Protein AF-W2TMP3-F1 (afdb_monomer)

Organism: Necator americanus (NCBI:txid51031)

InterPro domains:
  IPR007783 Eukaryotic translation initiation factor 3 subunit D [PF05091] (38-149)
  IPR007783 Eukaryotic translation initiation factor 3 subunit D [PF05091] (151-260)
  IPR007783 Eukaryotic translation initiation factor 3 subunit D [PTHR12399] (151-281)

Solvent-accessible surface area (backbone atoms only — not comparable to full-atom values): 18581 Å² total; per-residue (Å²): 138,84,77,88,81,82,80,79,80,84,78,78,83,71,93,83,70,94,73,80,94,66,84,73,77,79,75,77,77,80,71,65,76,86,64,87,64,87,74,56,70,60,97,62,84,85,56,92,81,49,43,80,75,47,78,48,45,33,79,62,45,74,68,32,64,38,77,87,73,73,80,82,75,83,59,86,89,74,80,82,89,86,83,80,84,82,70,68,72,55,68,70,31,26,79,92,54,56,44,75,62,75,91,76,87,82,88,84,83,85,74,48,62,88,73,31,68,65,54,48,51,44,51,76,70,57,80,58,94,77,87,75,48,57,69,57,52,18,49,54,39,38,45,79,46,74,67,87,54,67,81,85,71,95,65,95,58,64,69,66,60,53,48,47,61,53,38,43,40,62,55,49,28,54,38,42,37,35,54,70,69,68,42,80,60,44,77,48,73,46,70,43,57,74,41,97,88,39,89,87,46,39,30,33,36,27,53,48,78,43,42,30,73,62,49,30,56,74,72,71,51,55,64,33,32,22,46,20,34,42,48,54,52,49,59,55,56,72,72,50,77,94,80,55,71,45,81,46,67,47,59,88,50,74,33,36,35,35,28,45,48,60,88,72,72,88,58,80,78,75,76,80,81,81,83,89,89,82,81,82,92,76,87,137

Sequence (284 aa):
MTLPKFEFCEIAANPNGWGPLGSPPALDTSIPFQQYNKDRLPSVQVRPDWRVIEEMDFPRLLKLSLPGVGSGEDINKHQYGTLHFYDKAIDRVSVRTPITLQRCGGNFYNVTTTEDPVIEELAQQGIGNVFATDIILATLMTAPRSVSSVKLDGQKGAVLATEIKNNSCKLAKWTVQALLANSDAIKFGYVSRMSVRNSAQHVILGTQQLRPVEFAQNISMNMDNGWGILRCVIDSCMRQPQGKYLLMKDPQSPVVRLYSLPEGTFESDQESNDEQGGDSDDDN

Foldseek 3Di:
DDDDDDDDDDDDDPPDDDDDPDDDDPPPLVDDDPPPPPDQDFPDDDDPPKDFQDKFFLVNLQPFFAPDDDADDDDPPPDDDDDDDDDCVQQVFAQVRWAKDDDDDDDDDPAFCVRDVVSVVCVVVVVDDDTGDLLVLLCQLLLLVPDADDDPDPDDDPPVVSCCRGVVSVVSSVLSSCRNVVPQKDKDWDKDAPDPSDPPIIITRHMDIDGSVVVCVVSVHDVRSSVRSVVVVVVSVVPDDDADWDWTQDRVHNMITIIGDDPPVPVPPPPPPPDDDDDDPDDD

pLDDT: mean 79.55, std 21.63, range [33.78, 97.88]

Structure (mmCIF, N/CA/C/O backbone):
data_AF-W2TMP3-F1
#
_entry.id   AF-W2TMP3-F1
#
loop_
_atom_site.group_PDB
_atom_site.id
_atom_site.type_symbol
_atom_site.label_atom_id
_atom_site.label_alt_id
_atom_site.label_comp_id
_atom_site.label_asym_id
_atom_site.label_entity_id
_atom_site.label_seq_id
_atom_site.pdbx_PDB_ins_code
_atom_site.Cartn_x
_atom_site.Cartn_y
_atom_site.Cartn_z
_atom_site.occupancy
_atom_site.B_iso_or_equiv
_atom_site.auth_seq_id
_atom_site.auth_comp_id
_atom_site.auth_asym_id
_atom_site.auth_atom_id
_atom_site.pdbx_PDB_model_num
ATOM 1 N N . MET A 1 1 ? 7.548 -45.242 -3.358 1.00 40.81 1 MET A N 1
ATOM 2 C CA . MET A 1 1 ? 6.587 -44.256 -3.892 1.00 40.81 1 MET A CA 1
ATOM 3 C C . MET A 1 1 ? 7.257 -43.555 -5.057 1.00 40.81 1 MET A C 1
ATOM 5 O O . MET A 1 1 ? 8.267 -42.896 -4.860 1.00 40.81 1 MET A O 1
ATOM 9 N N . THR A 1 2 ? 6.794 -43.821 -6.272 1.00 34.84 2 THR A N 1
ATOM 10 C CA . THR A 1 2 ? 7.329 -43.251 -7.516 1.00 34.84 2 THR A CA 1
ATOM 11 C C . THR A 1 2 ? 6.742 -41.861 -7.739 1.00 34.84 2 THR A C 1
ATOM 13 O O . THR A 1 2 ? 5.524 -41.708 -7.715 1.00 34.84 2 THR A O 1
ATOM 16 N N . LEU A 1 3 ? 7.603 -40.859 -7.934 1.00 34.09 3 LEU A N 1
ATOM 17 C CA . LEU A 1 3 ? 7.202 -39.493 -8.287 1.00 34.09 3 LEU A CA 1
ATOM 18 C C . LEU A 1 3 ? 6.468 -39.478 -9.645 1.00 34.09 3 LEU A C 1
ATOM 20 O O . LEU A 1 3 ? 6.824 -40.276 -10.521 1.00 34.09 3 LEU A O 1
ATOM 24 N N . PRO A 1 4 ? 5.476 -38.589 -9.842 1.00 35.78 4 PRO A N 1
ATOM 25 C CA . PRO A 1 4 ? 4.767 -38.479 -11.111 1.00 35.78 4 PRO A CA 1
ATOM 26 C C . PRO A 1 4 ? 5.734 -38.051 -12.223 1.00 35.78 4 PRO A C 1
ATOM 28 O O . PRO A 1 4 ? 6.473 -37.075 -12.087 1.00 35.78 4 PRO A O 1
ATOM 31 N N . LYS A 1 5 ? 5.743 -38.806 -13.326 1.00 34.97 5 LYS A N 1
ATOM 32 C CA . LYS A 1 5 ? 6.433 -38.420 -14.561 1.00 34.97 5 LYS A CA 1
ATOM 33 C C . LYS A 1 5 ? 5.519 -37.485 -15.346 1.00 34.97 5 LYS A C 1
ATOM 35 O O . LYS A 1 5 ? 4.402 -37.865 -15.675 1.00 34.97 5 LYS A O 1
ATOM 40 N N . PHE A 1 6 ? 6.006 -36.288 -15.645 1.00 41.72 6 PHE A N 1
ATOM 41 C CA . PHE A 1 6 ? 5.351 -35.366 -16.565 1.00 41.72 6 PHE A CA 1
ATOM 42 C C . PHE A 1 6 ? 5.800 -35.682 -17.992 1.00 41.72 6 PHE A C 1
ATOM 44 O O . PHE A 1 6 ? 7.001 -35.772 -18.254 1.00 41.72 6 PHE A O 1
ATOM 51 N N . GLU A 1 7 ? 4.845 -35.859 -18.900 1.00 44.28 7 GLU A N 1
ATOM 52 C CA . GLU A 1 7 ? 5.124 -35.960 -20.331 1.00 44.28 7 GLU A CA 1
ATOM 53 C C . GLU A 1 7 ? 5.187 -34.561 -20.954 1.00 44.28 7 GLU A C 1
ATOM 55 O O . GLU A 1 7 ? 4.454 -33.649 -20.565 1.00 44.28 7 GLU A O 1
ATOM 60 N N . PHE A 1 8 ? 6.103 -34.376 -21.905 1.00 38.78 8 PHE A N 1
ATOM 61 C CA . PHE A 1 8 ? 6.192 -33.139 -22.675 1.00 38.78 8 PHE A CA 1
ATOM 62 C C . PHE A 1 8 ? 5.002 -33.039 -23.634 1.00 38.78 8 PHE A C 1
ATOM 64 O O . PHE A 1 8 ? 4.609 -34.023 -24.251 1.00 38.78 8 PHE A O 1
ATOM 71 N N . CYS A 1 9 ? 4.451 -31.835 -23.780 1.00 42.91 9 CYS A N 1
ATOM 72 C CA . CYS A 1 9 ? 3.379 -31.561 -24.731 1.00 42.91 9 CYS A CA 1
ATOM 73 C C . CYS A 1 9 ? 3.885 -31.800 -26.166 1.00 42.91 9 CYS A C 1
ATOM 75 O O . CYS A 1 9 ? 4.929 -31.256 -26.542 1.00 42.91 9 CYS A O 1
ATOM 77 N N . GLU A 1 10 ? 3.169 -32.599 -26.962 1.00 42.59 10 GLU A N 1
ATOM 78 C CA . GLU A 1 10 ? 3.500 -32.795 -28.374 1.00 42.59 10 GLU A CA 1
ATOM 79 C C . GLU A 1 10 ? 3.320 -31.479 -29.138 1.00 42.59 10 GLU A C 1
ATOM 81 O O . GLU A 1 10 ? 2.213 -30.972 -29.327 1.00 42.59 10 GLU A O 1
ATOM 86 N N . ILE A 1 11 ? 4.436 -30.905 -29.587 1.00 47.88 11 ILE A N 1
ATOM 87 C CA . ILE A 1 11 ? 4.424 -29.745 -30.472 1.00 47.88 11 ILE A CA 1
ATOM 88 C C . ILE A 1 11 ? 4.151 -30.259 -31.885 1.00 47.88 11 ILE A C 1
ATOM 90 O O . ILE A 1 11 ? 5.046 -30.777 -32.553 1.00 47.88 11 ILE A O 1
ATOM 94 N N . ALA A 1 12 ? 2.917 -30.093 -32.359 1.00 50.69 12 ALA A N 1
ATOM 95 C CA . ALA A 1 12 ? 2.611 -30.262 -33.771 1.00 50.69 12 ALA A CA 1
ATOM 96 C C . ALA A 1 12 ? 3.367 -29.194 -34.577 1.00 50.69 12 ALA A C 1
ATOM 98 O O . ALA A 1 12 ? 3.196 -27.989 -34.364 1.00 50.69 12 ALA A O 1
ATOM 99 N N . ALA A 1 13 ? 4.221 -29.629 -35.504 1.00 46.53 13 ALA A N 1
ATOM 100 C CA . ALA A 1 13 ? 4.873 -28.722 -36.432 1.00 46.53 13 ALA A CA 1
ATOM 101 C C . ALA A 1 13 ? 3.798 -28.022 -37.278 1.00 46.53 13 ALA A C 1
ATOM 103 O O . ALA A 1 13 ? 2.994 -28.677 -37.939 1.00 46.53 13 ALA A O 1
ATOM 104 N N . ASN A 1 14 ? 3.799 -26.689 -37.264 1.00 47.62 14 ASN A N 1
ATOM 105 C CA . ASN A 1 14 ? 3.043 -25.857 -38.194 1.00 47.62 14 ASN A CA 1
ATOM 106 C C . ASN A 1 14 ? 4.008 -25.367 -39.286 1.00 47.62 14 ASN A C 1
ATOM 108 O O . ASN A 1 14 ? 4.578 -24.281 -39.152 1.00 47.62 14 ASN A O 1
ATOM 112 N N . PRO A 1 15 ? 4.251 -26.166 -40.339 1.00 53.25 15 PRO A N 1
ATOM 113 C CA . PRO A 1 15 ? 5.239 -25.825 -41.353 1.00 53.25 15 PRO A CA 1
ATOM 114 C C . PRO A 1 15 ? 4.857 -24.596 -42.195 1.00 53.25 15 PRO A C 1
ATOM 116 O O . PRO A 1 15 ? 5.736 -24.054 -42.860 1.00 53.25 15 PRO A O 1
ATOM 119 N N . ASN A 1 16 ? 3.596 -24.122 -42.161 1.00 52.97 16 ASN A N 1
ATOM 120 C CA . ASN A 1 16 ? 3.080 -23.192 -43.175 1.00 52.97 16 ASN A CA 1
ATOM 121 C C . ASN A 1 16 ? 2.413 -21.886 -42.673 1.00 52.97 16 ASN A C 1
ATOM 123 O O . ASN A 1 16 ? 1.949 -21.126 -43.519 1.00 52.97 16 ASN A O 1
ATOM 127 N N . GLY A 1 17 ? 2.386 -21.537 -41.377 1.00 41.00 17 GLY A N 1
ATOM 128 C CA . GLY A 1 17 ? 2.117 -20.136 -40.983 1.00 41.00 17 GLY A CA 1
ATOM 129 C C . GLY A 1 17 ? 1.337 -19.891 -39.688 1.00 41.00 17 GLY A C 1
ATOM 130 O O . GLY A 1 17 ? 0.415 -20.615 -39.330 1.00 41.00 17 GLY A O 1
ATOM 131 N N . TRP A 1 18 ? 1.722 -18.819 -38.993 1.00 42.22 18 TRP A N 1
ATOM 132 C CA . TRP A 1 18 ? 1.181 -18.354 -37.714 1.00 42.22 18 TRP A CA 1
ATOM 133 C C . TRP A 1 18 ? -0.234 -17.760 -37.834 1.00 42.22 18 TRP A C 1
ATOM 135 O O . TRP A 1 18 ? -0.431 -16.801 -38.577 1.00 42.22 18 TRP A O 1
ATOM 145 N N . GLY A 1 19 ? -1.177 -18.237 -37.014 1.00 52.47 19 GLY A N 1
ATOM 146 C CA . GLY A 1 19 ? -2.441 -17.547 -36.720 1.00 52.47 19 GLY A CA 1
ATOM 147 C C . GLY A 1 19 ? -3.661 -18.476 -36.616 1.00 52.47 19 GLY A C 1
ATOM 148 O O . GLY A 1 19 ? -3.676 -19.529 -37.250 1.00 52.47 19 GLY A O 1
ATOM 149 N N . PRO A 1 20 ? -4.682 -18.122 -35.810 1.00 48.28 20 PRO A N 1
ATOM 150 C CA . PRO A 1 20 ? -5.933 -18.872 -35.749 1.00 48.28 20 PRO A CA 1
ATOM 151 C C . PRO A 1 20 ? -6.669 -18.836 -37.098 1.00 48.28 20 PRO A C 1
ATOM 153 O O . PRO A 1 20 ? -6.730 -17.803 -37.766 1.00 48.28 20 PRO A O 1
ATOM 156 N N . LEU A 1 21 ? -7.237 -19.980 -37.484 1.00 44.06 21 LEU A N 1
ATOM 157 C CA . LEU A 1 21 ? -8.102 -20.119 -38.653 1.00 44.06 21 LEU A CA 1
ATOM 158 C C . LEU A 1 21 ? -9.453 -19.459 -38.360 1.00 44.06 21 LEU A C 1
ATOM 160 O O . LEU A 1 21 ? -10.286 -20.023 -37.656 1.00 44.06 21 LEU A O 1
ATOM 164 N N . GLY A 1 22 ? -9.660 -18.264 -38.907 1.00 52.25 22 GLY A N 1
ATOM 165 C CA . GLY A 1 22 ? -10.952 -17.582 -38.901 1.00 52.25 22 GLY A CA 1
ATOM 166 C C . GLY A 1 22 ? -10.857 -16.126 -38.463 1.00 52.25 22 GLY A C 1
ATOM 167 O O . GLY A 1 22 ? -10.119 -15.775 -37.544 1.00 52.25 22 GLY A O 1
ATOM 168 N N . SER A 1 23 ? -11.618 -15.267 -39.138 1.00 45.69 23 SER A N 1
ATOM 169 C CA . SER A 1 23 ? -11.815 -13.879 -38.729 1.00 45.69 23 SER A CA 1
ATOM 170 C C . SER A 1 23 ? -12.385 -13.863 -37.305 1.00 45.69 23 SER A C 1
ATOM 172 O O . SER A 1 23 ? -13.463 -14.427 -37.101 1.00 45.69 23 SER A O 1
ATOM 174 N N . PRO A 1 24 ? -11.717 -13.250 -36.312 1.00 46.72 24 PRO A N 1
ATOM 175 C CA . PRO A 1 24 ? -12.324 -13.090 -35.000 1.00 46.72 24 PRO A CA 1
ATOM 176 C C . PRO A 1 24 ? -13.600 -12.248 -35.153 1.00 46.72 24 PRO A C 1
ATOM 178 O O . PRO A 1 24 ? -13.595 -11.299 -35.949 1.00 46.72 24 PRO A O 1
ATOM 181 N N . PRO A 1 25 ? -14.693 -12.569 -34.431 1.00 50.03 25 PRO A N 1
ATOM 182 C CA . PRO A 1 25 ? -15.864 -11.703 -34.405 1.00 50.03 25 PRO A CA 1
ATOM 183 C C . PRO A 1 25 ? -15.402 -10.294 -34.030 1.00 50.03 25 PRO A C 1
ATOM 185 O O . PRO A 1 25 ? -14.516 -10.138 -33.185 1.00 50.03 25 PRO A O 1
ATOM 188 N N . ALA A 1 26 ? -15.926 -9.292 -34.744 1.00 48.50 26 ALA A N 1
ATOM 189 C CA . ALA A 1 26 ? -15.499 -7.905 -34.622 1.00 48.50 26 ALA A CA 1
ATOM 190 C C . ALA A 1 26 ? -15.373 -7.534 -33.140 1.00 48.50 26 ALA A C 1
ATOM 192 O O . ALA A 1 26 ? -16.338 -7.664 -32.388 1.00 48.50 26 ALA A O 1
ATOM 193 N N . LEU A 1 27 ? -14.162 -7.138 -32.731 1.00 48.09 27 LEU A N 1
ATOM 194 C CA . LEU A 1 27 ? -13.899 -6.650 -31.383 1.00 48.09 27 LEU A CA 1
ATOM 195 C C . LEU A 1 27 ? -14.961 -5.614 -31.038 1.00 48.09 27 LEU A C 1
ATOM 197 O O . LEU A 1 27 ? -15.118 -4.635 -31.769 1.00 48.09 27 LEU A O 1
ATOM 201 N N . ASP A 1 28 ? -15.666 -5.837 -29.935 1.00 46.34 28 ASP A N 1
ATOM 202 C CA . ASP A 1 28 ? -16.612 -4.873 -29.408 1.00 46.34 28 ASP A CA 1
ATOM 203 C C . ASP A 1 28 ? -15.859 -3.585 -29.040 1.00 46.34 28 ASP A C 1
ATOM 205 O O . ASP A 1 28 ? -15.206 -3.470 -28.001 1.00 46.34 28 ASP A O 1
ATOM 209 N N . THR A 1 29 ? -15.906 -2.609 -29.945 1.00 45.78 29 THR A N 1
ATOM 210 C CA . THR A 1 29 ? -15.322 -1.279 -29.762 1.00 45.78 29 THR A CA 1
ATOM 211 C C . THR A 1 29 ? -16.148 -0.408 -28.815 1.00 45.78 29 THR A C 1
ATOM 213 O O . THR A 1 29 ? -15.813 0.764 -28.638 1.00 45.78 29 THR A O 1
ATOM 216 N N . SER A 1 30 ? -17.235 -0.933 -28.235 1.00 40.16 30 SER A N 1
ATOM 217 C CA . SER A 1 30 ? -18.112 -0.182 -27.338 1.00 40.16 30 SER A CA 1
ATOM 218 C C . SER A 1 30 ? -17.533 0.021 -25.943 1.00 40.16 30 SER A C 1
ATOM 220 O O . SER A 1 30 ? -18.034 0.893 -25.242 1.00 40.16 30 SER A O 1
ATOM 222 N N . ILE A 1 31 ? -16.469 -0.694 -25.548 1.00 41.28 31 ILE A N 1
ATOM 223 C CA . ILE A 1 31 ? -15.804 -0.463 -24.259 1.00 41.28 31 ILE A CA 1
ATOM 224 C C . ILE A 1 31 ? -14.923 0.787 -24.391 1.00 41.28 31 ILE A C 1
ATOM 226 O O . ILE A 1 31 ? -13.816 0.711 -24.941 1.00 41.28 31 ILE A O 1
ATOM 230 N N . PRO A 1 32 ? -15.358 1.964 -23.905 1.00 36.44 32 PRO A N 1
ATOM 231 C CA . PRO A 1 32 ? -14.547 3.159 -24.001 1.00 36.44 32 PRO A CA 1
ATOM 232 C C . PRO A 1 32 ? -13.364 2.994 -23.042 1.00 36.44 32 PRO A C 1
ATOM 234 O O . PRO A 1 32 ? -13.463 2.322 -22.011 1.00 36.44 32 PRO A O 1
ATOM 237 N N . PHE A 1 33 ? -12.243 3.661 -23.333 1.00 44.16 33 PHE A N 1
ATOM 238 C CA . PHE A 1 33 ? -11.269 4.002 -22.292 1.00 44.16 33 PHE A CA 1
ATOM 239 C C . PHE A 1 33 ? -12.041 4.454 -21.060 1.00 44.16 33 PHE A C 1
ATOM 241 O O . PHE A 1 33 ? -12.941 5.274 -21.233 1.00 44.16 33 PHE A O 1
ATOM 248 N N . GLN A 1 34 ? -11.720 3.933 -19.871 1.00 39.72 34 GLN A N 1
ATOM 249 C CA . GLN A 1 34 ? -12.401 4.331 -18.643 1.00 39.72 34 GLN A CA 1
ATOM 250 C C . GLN A 1 34 ? -12.337 5.855 -18.538 1.00 39.72 34 GLN A C 1
ATOM 252 O O . GLN A 1 34 ? -11.303 6.436 -18.201 1.00 39.72 34 GLN A O 1
ATOM 257 N N . GLN A 1 35 ? -13.430 6.499 -18.951 1.00 34.31 35 GLN A N 1
ATOM 258 C CA . GLN A 1 35 ? -13.562 7.936 -18.918 1.00 34.31 35 GLN A CA 1
ATOM 259 C C . GLN A 1 35 ? -13.453 8.305 -17.451 1.00 34.31 35 GLN A C 1
ATOM 261 O O . GLN A 1 35 ? -13.957 7.588 -16.583 1.00 34.31 35 GLN A O 1
ATOM 266 N N . TYR A 1 36 ? -12.739 9.390 -17.172 1.00 40.31 36 TYR A N 1
ATOM 267 C CA . TYR A 1 36 ? -12.656 9.944 -15.834 1.00 40.31 36 TYR A CA 1
ATOM 268 C C . TYR A 1 36 ? -14.083 10.167 -15.321 1.00 40.31 36 TYR A C 1
ATOM 270 O O . TYR A 1 36 ? -14.755 11.111 -15.738 1.00 40.31 36 TYR A O 1
ATOM 278 N N . ASN A 1 37 ? -14.564 9.243 -14.487 1.00 40.53 37 ASN A N 1
ATOM 279 C CA . ASN A 1 37 ? -15.933 9.267 -14.017 1.00 40.53 37 ASN A CA 1
ATOM 280 C C . ASN A 1 37 ? -16.026 10.413 -13.010 1.00 40.53 37 ASN A C 1
ATOM 282 O O . ASN A 1 37 ? -15.387 10.375 -11.954 1.00 40.53 37 ASN A O 1
ATOM 286 N N . LYS A 1 38 ? -16.731 11.485 -13.391 1.00 46.78 38 LYS A N 1
ATOM 287 C CA . LYS A 1 38 ? -16.948 12.644 -12.513 1.00 46.78 38 LYS A CA 1
ATOM 288 C C . LYS A 1 38 ? -17.743 12.235 -11.273 1.00 46.78 38 LYS A C 1
ATOM 290 O O . LYS A 1 38 ? -17.484 12.773 -10.200 1.00 46.78 38 LYS A O 1
ATOM 295 N N . ASP A 1 39 ? -18.600 11.226 -11.411 1.00 48.25 39 ASP A N 1
ATOM 296 C CA . ASP A 1 39 ? -19.381 10.666 -10.321 1.00 48.25 39 ASP A CA 1
ATOM 297 C C . ASP A 1 39 ? -18.617 9.499 -9.698 1.00 48.25 39 ASP A C 1
ATOM 299 O O . ASP A 1 39 ? -18.594 8.368 -10.188 1.00 48.25 39 ASP A O 1
ATOM 303 N N . ARG A 1 40 ? -17.919 9.799 -8.602 1.00 63.38 40 ARG A N 1
ATOM 304 C CA . ARG A 1 40 ? -17.291 8.774 -7.771 1.00 63.38 40 ARG A CA 1
ATOM 305 C C . ARG A 1 40 ? -18.387 8.111 -6.951 1.00 63.38 40 ARG A C 1
ATOM 307 O O . ARG A 1 40 ? -18.895 8.705 -6.003 1.00 63.38 40 ARG A O 1
ATOM 314 N N . LEU A 1 41 ? -18.762 6.900 -7.343 1.00 61.25 41 LEU A N 1
ATOM 315 C CA . LEU A 1 41 ? -19.674 6.063 -6.574 1.00 61.25 41 LEU A CA 1
ATOM 316 C C . LEU A 1 41 ? -18.935 5.435 -5.379 1.00 61.25 41 LEU A C 1
ATOM 31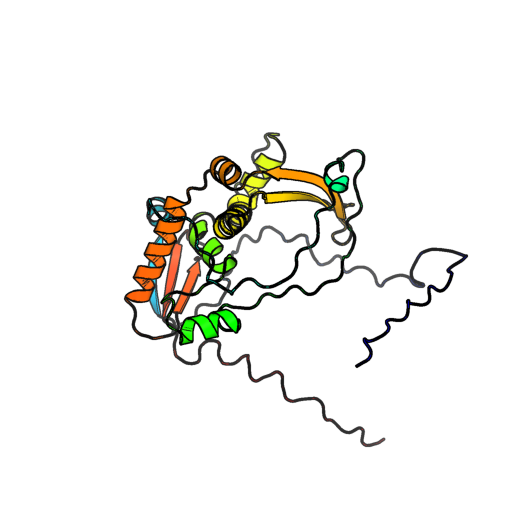8 O O . LEU A 1 41 ? -17.730 5.171 -5.478 1.00 61.25 41 LEU A O 1
ATOM 322 N N . PRO A 1 42 ? -19.619 5.208 -4.246 1.00 69.44 42 PRO A N 1
ATOM 323 C CA . PRO A 1 42 ? -19.049 4.456 -3.137 1.00 69.44 42 PRO A CA 1
ATOM 324 C C . PRO A 1 42 ? -18.791 3.007 -3.544 1.00 69.44 42 PRO A C 1
ATOM 326 O O . PRO A 1 42 ? -19.530 2.434 -4.342 1.00 69.44 42 PRO A O 1
ATOM 329 N N . SER A 1 43 ? -17.732 2.413 -2.987 1.00 75.62 43 SER A N 1
ATOM 330 C CA . SER A 1 43 ? -17.374 1.014 -3.251 1.00 75.62 43 SER A CA 1
ATOM 331 C C . SER A 1 43 ? -18.408 0.031 -2.704 1.00 75.62 43 SER A C 1
ATOM 333 O O . SER A 1 43 ? -18.497 -1.087 -3.195 1.00 75.62 43 SER A O 1
ATOM 335 N N . VAL A 1 44 ? -19.187 0.450 -1.702 1.00 82.00 44 VAL A N 1
ATOM 336 C CA . VAL A 1 44 ? -20.309 -0.308 -1.146 1.00 82.00 44 VAL A CA 1
ATOM 337 C C . VAL A 1 44 ? -21.483 0.642 -0.935 1.00 82.00 44 VAL A C 1
ATOM 339 O O . VAL A 1 44 ? -21.297 1.772 -0.479 1.00 82.00 44 VAL A O 1
ATOM 342 N N . GLN A 1 45 ? -22.695 0.201 -1.265 1.00 83.69 45 GLN A N 1
ATOM 343 C CA . GLN A 1 45 ? -23.901 0.977 -0.986 1.00 83.69 45 GLN A CA 1
ATOM 344 C C . GLN A 1 45 ? -24.152 1.021 0.525 1.00 83.69 45 GLN A C 1
ATOM 346 O O . GLN A 1 45 ? -24.332 -0.016 1.161 1.00 83.69 45 GLN A O 1
ATOM 351 N N . VAL A 1 46 ? -24.159 2.228 1.093 1.00 84.19 46 VAL A N 1
ATOM 352 C CA . VAL A 1 46 ? -24.457 2.443 2.513 1.00 84.19 46 VAL A CA 1
ATOM 353 C C . VAL A 1 46 ? -25.944 2.194 2.742 1.00 84.19 46 VAL A C 1
ATOM 355 O O . VAL A 1 46 ? -26.784 2.861 2.135 1.00 84.19 46 VAL A O 1
ATOM 358 N N . ARG A 1 47 ? -26.263 1.232 3.610 1.00 86.81 47 ARG A N 1
ATOM 359 C CA . ARG A 1 47 ? -27.645 0.903 3.965 1.00 86.81 47 ARG A CA 1
ATOM 360 C C . ARG A 1 47 ? -28.152 1.795 5.117 1.00 86.81 47 ARG A C 1
ATOM 362 O O . ARG A 1 47 ? -27.337 2.262 5.914 1.00 86.81 47 ARG A O 1
ATOM 369 N N . PRO A 1 48 ? -29.470 2.063 5.225 1.00 87.31 48 PRO A N 1
ATOM 370 C CA . PRO A 1 48 ? -30.021 2.965 6.249 1.00 87.31 48 PRO A CA 1
ATOM 371 C C . PRO A 1 48 ? -29.848 2.487 7.699 1.00 87.31 48 PRO A C 1
ATOM 373 O O . PRO A 1 48 ? -29.884 3.294 8.622 1.00 87.31 48 PRO A O 1
ATOM 376 N N . ASP A 1 49 ? -29.689 1.181 7.896 1.00 89.06 49 ASP A N 1
ATOM 377 C CA . ASP A 1 49 ? -29.457 0.509 9.177 1.00 89.06 49 ASP A CA 1
ATOM 378 C C . ASP A 1 49 ? -27.994 0.592 9.648 1.00 89.06 49 ASP A C 1
ATOM 380 O O . ASP A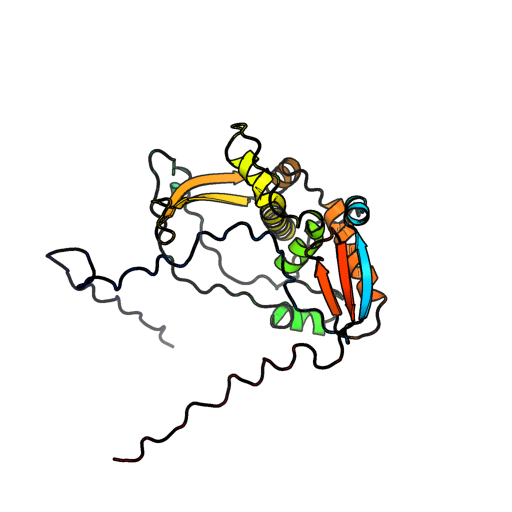 1 49 ? -27.689 0.253 10.792 1.00 89.06 49 ASP A O 1
ATOM 384 N N . TRP A 1 50 ? -27.077 1.074 8.803 1.00 91.94 50 TRP A N 1
ATOM 385 C CA . TRP A 1 50 ? -25.677 1.256 9.173 1.00 91.94 50 TRP A CA 1
ATOM 386 C C . TRP A 1 50 ? -25.485 2.542 9.966 1.00 91.94 50 TRP A C 1
ATOM 388 O O . TRP A 1 50 ? -25.798 3.645 9.513 1.00 91.94 50 TRP A O 1
ATOM 398 N N . ARG A 1 51 ? -24.886 2.418 11.150 1.00 91.19 51 ARG A N 1
ATOM 399 C CA . ARG A 1 51 ? -24.652 3.558 12.038 1.00 91.19 51 ARG A CA 1
ATOM 400 C C . ARG A 1 51 ? -23.231 4.080 11.887 1.00 91.19 51 ARG A C 1
ATOM 402 O O . ARG A 1 51 ? -22.284 3.345 12.142 1.00 91.19 51 ARG A O 1
ATOM 409 N N . VAL A 1 52 ? -23.072 5.364 11.562 1.00 93.81 52 VAL A N 1
ATOM 410 C CA . VAL A 1 52 ? -21.763 6.038 11.626 1.00 93.81 52 VAL A CA 1
ATOM 411 C C . VAL A 1 52 ? -21.327 6.156 13.089 1.00 93.81 52 VAL A C 1
ATOM 413 O O . VAL A 1 52 ? -22.049 6.717 13.914 1.00 93.81 52 VAL A O 1
ATOM 416 N N . ILE A 1 53 ? -20.150 5.622 13.400 1.00 94.56 53 ILE A N 1
ATOM 417 C CA . ILE A 1 53 ? -19.524 5.645 14.727 1.00 94.56 53 ILE A CA 1
ATOM 418 C C . ILE A 1 53 ? -18.568 6.825 14.835 1.00 94.56 53 ILE A C 1
ATOM 420 O O . ILE A 1 53 ? -18.634 7.606 15.780 1.00 94.56 53 ILE A O 1
ATOM 424 N N . GLU A 1 54 ? -17.667 6.939 13.862 1.00 94.31 54 GLU A N 1
ATOM 425 C CA . GLU A 1 54 ? -16.626 7.956 13.847 1.00 94.31 54 GLU A CA 1
ATOM 426 C C . GLU A 1 54 ? -16.375 8.429 12.414 1.00 94.31 54 GLU A C 1
ATOM 428 O O . GLU A 1 54 ? -16.403 7.643 11.464 1.00 94.31 54 GLU A O 1
ATOM 433 N N . GLU A 1 55 ? -16.104 9.723 12.270 1.00 94.69 55 GLU A N 1
ATOM 434 C CA . GLU A 1 55 ? -15.602 10.330 11.043 1.00 94.69 55 GLU A CA 1
ATOM 435 C C . GLU A 1 55 ? -14.172 10.834 11.279 1.00 94.69 55 GLU A C 1
ATOM 437 O O . GLU A 1 55 ? -13.875 11.498 12.278 1.00 94.69 55 GLU A O 1
ATOM 442 N N . MET A 1 56 ? -13.274 10.487 10.359 1.00 94.12 56 MET A N 1
ATOM 443 C CA . MET A 1 56 ? -11.856 10.827 10.396 1.00 94.12 56 MET A CA 1
ATOM 444 C C . MET A 1 56 ? -11.502 11.638 9.148 1.00 94.12 56 MET A C 1
ATOM 446 O O . MET A 1 56 ? -11.412 11.094 8.044 1.00 94.12 56 MET A O 1
ATOM 450 N N . ASP A 1 57 ? -11.297 12.943 9.305 1.00 93.31 57 ASP A N 1
ATOM 451 C CA . ASP A 1 57 ? -10.933 13.823 8.197 1.00 93.31 57 ASP A CA 1
ATOM 452 C C . ASP A 1 57 ? -9.440 13.733 7.845 1.00 93.31 57 ASP A C 1
ATOM 454 O O . ASP A 1 57 ? -8.572 13.546 8.702 1.00 93.31 57 ASP A O 1
ATOM 458 N N . PHE A 1 58 ? -9.113 13.867 6.558 1.00 93.12 58 PHE A N 1
ATOM 459 C CA . PHE A 1 58 ? -7.727 13.754 6.094 1.00 93.12 58 PHE A CA 1
ATOM 460 C C . PHE A 1 58 ? -6.790 14.819 6.689 1.00 93.12 58 PHE A C 1
ATOM 462 O O . PHE A 1 58 ? -5.666 14.453 7.040 1.00 93.12 58 PHE A O 1
ATOM 469 N N . PRO A 1 59 ? -7.183 16.102 6.856 1.00 92.88 59 PRO A N 1
ATOM 470 C CA . PRO A 1 59 ? -6.346 17.089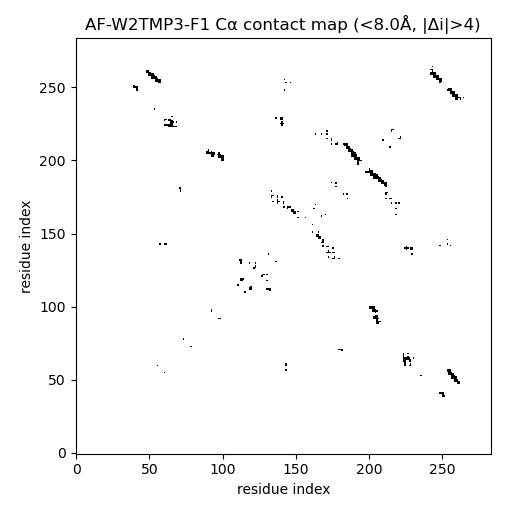 7.540 1.00 92.88 59 PRO A CA 1
ATOM 471 C C . PRO A 1 59 ? -5.929 16.677 8.957 1.00 92.88 59 PRO A C 1
ATOM 473 O O . PRO A 1 59 ? -4.788 16.933 9.348 1.00 92.88 59 PRO A O 1
ATOM 476 N N . ARG A 1 60 ? -6.817 16.026 9.718 1.00 94.31 60 ARG A N 1
ATOM 477 C CA . ARG A 1 60 ? -6.503 15.436 11.026 1.00 94.31 60 ARG A CA 1
ATOM 478 C C . ARG A 1 60 ? -5.537 14.265 10.889 1.00 94.31 60 ARG A C 1
ATOM 480 O O . ARG A 1 60 ? -4.515 14.250 11.569 1.00 94.31 60 ARG A O 1
ATOM 487 N N . LEU A 1 61 ? -5.816 13.327 9.981 1.00 94.44 61 LEU A N 1
ATOM 488 C CA . LEU A 1 61 ? -4.977 12.141 9.758 1.00 94.44 61 LEU A CA 1
ATOM 489 C C . LEU A 1 61 ? -3.543 12.490 9.322 1.00 94.44 61 LEU A C 1
ATOM 491 O O . LEU A 1 61 ? -2.589 11.861 9.771 1.00 94.44 61 LEU A O 1
ATOM 495 N N . LEU A 1 62 ? -3.365 13.528 8.502 1.00 93.69 62 LEU A N 1
ATOM 496 C CA . LEU A 1 62 ? -2.050 13.990 8.033 1.00 93.69 62 LEU A CA 1
ATOM 497 C C . LEU A 1 62 ? -1.165 14.582 9.142 1.00 93.69 62 LEU A C 1
ATOM 499 O O . LEU A 1 62 ? 0.041 14.713 8.947 1.00 93.69 62 LEU A O 1
ATOM 503 N N . LYS A 1 63 ? -1.744 14.955 10.289 1.00 95.81 63 LYS A N 1
ATOM 504 C CA . LYS A 1 63 ? -1.010 15.494 11.446 1.00 95.81 63 LYS A CA 1
ATOM 505 C C . LYS A 1 63 ? -0.616 14.422 12.459 1.00 95.81 63 LYS A C 1
ATOM 507 O O . LYS A 1 63 ? 0.140 14.719 13.380 1.00 95.81 63 LYS A O 1
ATOM 512 N N . LEU A 1 64 ? -1.142 13.205 12.322 1.00 97.06 64 LEU A N 1
ATOM 513 C CA . LEU A 1 64 ? -0.809 12.104 13.217 1.00 97.06 64 LEU A CA 1
ATOM 514 C C . LEU A 1 64 ? 0.648 11.689 13.021 1.00 97.06 64 LEU A C 1
ATOM 516 O O . LEU A 1 64 ? 1.187 11.761 11.917 1.00 97.06 64 LEU A O 1
ATOM 520 N N . SER A 1 65 ? 1.280 11.245 14.098 1.00 96.94 65 SER A N 1
ATOM 521 C CA . SER A 1 65 ? 2.637 10.717 14.069 1.00 96.94 65 SER A CA 1
ATOM 522 C C . SER A 1 65 ? 2.817 9.758 15.235 1.00 96.94 65 SER A C 1
ATOM 524 O O . SER A 1 65 ? 2.447 10.086 16.363 1.00 96.94 65 SER A O 1
ATOM 526 N N . LEU A 1 66 ? 3.365 8.581 14.959 1.00 97.69 66 LEU A N 1
ATOM 527 C CA . LEU A 1 66 ? 3.779 7.606 15.957 1.00 97.69 66 LEU A CA 1
ATOM 528 C C . LEU A 1 66 ? 5.227 7.194 15.656 1.00 97.69 66 LEU A C 1
ATOM 530 O O . LEU A 1 66 ? 5.443 6.235 14.915 1.00 97.69 66 LEU A O 1
ATOM 534 N N . PRO A 1 67 ? 6.217 7.939 16.177 1.00 96.56 67 PRO A N 1
ATOM 535 C CA . PRO A 1 67 ? 7.620 7.592 16.011 1.00 96.56 67 PRO A CA 1
ATOM 536 C C . PRO A 1 67 ? 8.011 6.415 16.912 1.00 96.56 67 PRO A C 1
ATOM 538 O O . PRO A 1 67 ? 7.347 6.120 17.907 1.00 96.56 67 PRO A O 1
ATOM 541 N N . GLY A 1 68 ? 9.141 5.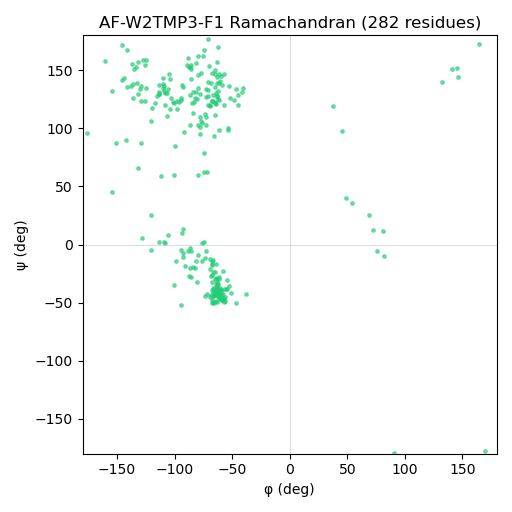781 16.597 1.00 93.31 68 GLY A N 1
ATOM 542 C CA . GLY A 1 68 ? 9.735 4.739 17.444 1.00 93.31 68 GLY A CA 1
ATOM 543 C C . GLY A 1 68 ? 9.117 3.349 17.285 1.00 93.31 68 GLY A C 1
ATOM 544 O O . GLY A 1 68 ? 9.410 2.468 18.089 1.00 93.31 68 GLY A O 1
ATOM 545 N N . VAL A 1 69 ? 8.293 3.132 16.256 1.00 94.62 69 VAL A N 1
ATOM 546 C CA . VAL A 1 69 ? 7.890 1.779 15.856 1.00 94.62 69 VAL A CA 1
ATOM 547 C C . VAL A 1 69 ? 9.110 1.070 15.261 1.00 94.62 69 VAL A C 1
ATOM 549 O O . VAL A 1 69 ? 9.712 1.567 14.309 1.00 94.62 69 VAL A O 1
ATOM 552 N N . GLY A 1 70 ? 9.503 -0.052 15.866 1.00 90.69 70 GLY A N 1
ATOM 553 C CA . GLY A 1 70 ? 10.643 -0.858 15.425 1.00 90.69 70 GLY A CA 1
ATOM 554 C C . GLY A 1 70 ? 10.386 -1.604 14.113 1.00 90.69 70 GLY A C 1
ATOM 555 O O . GLY A 1 70 ? 9.288 -1.564 13.555 1.00 90.69 70 GLY A O 1
ATOM 556 N N . SER A 1 71 ? 11.412 -2.301 13.625 1.00 90.12 71 SER A N 1
ATOM 557 C CA . SER A 1 71 ? 11.260 -3.235 12.506 1.00 90.12 71 SER A CA 1
ATOM 558 C C . SER A 1 71 ? 10.358 -4.405 12.898 1.00 90.12 71 SER A C 1
ATOM 560 O O . SER A 1 71 ? 10.328 -4.800 14.062 1.00 90.12 71 SER A O 1
ATOM 562 N N . GLY A 1 72 ? 9.647 -4.965 11.918 1.00 90.88 72 GLY A N 1
ATOM 563 C CA . GLY A 1 72 ? 8.910 -6.209 12.117 1.00 90.88 72 GLY A CA 1
ATOM 564 C C . GLY A 1 72 ? 9.847 -7.347 12.521 1.00 90.88 72 GLY A C 1
ATOM 565 O O . GLY A 1 72 ? 10.990 -7.410 12.064 1.00 90.88 72 GLY A O 1
ATOM 566 N N . GLU A 1 73 ? 9.349 -8.229 13.380 1.00 92.12 73 GLU A N 1
ATOM 567 C CA . GLU A 1 73 ? 10.040 -9.446 13.790 1.00 92.12 73 GLU A CA 1
ATOM 568 C C . GLU A 1 73 ? 9.358 -10.643 13.133 1.00 92.12 73 GLU A C 1
ATOM 570 O O . GLU A 1 73 ? 8.133 -10.779 13.188 1.00 92.12 73 GLU A O 1
ATOM 575 N N . ASP A 1 74 ? 10.153 -11.513 12.513 1.00 92.88 74 ASP A N 1
ATOM 576 C CA . ASP A 1 74 ? 9.641 -12.757 11.954 1.00 92.88 74 ASP A CA 1
ATOM 577 C C . ASP A 1 74 ? 9.099 -13.644 13.079 1.00 92.88 74 ASP A C 1
ATOM 579 O O . ASP A 1 74 ? 9.781 -13.928 14.069 1.00 92.88 74 ASP A O 1
ATOM 583 N N . ILE A 1 75 ? 7.876 -14.142 12.905 1.00 91.19 75 ILE A N 1
ATOM 584 C CA . ILE A 1 75 ? 7.304 -15.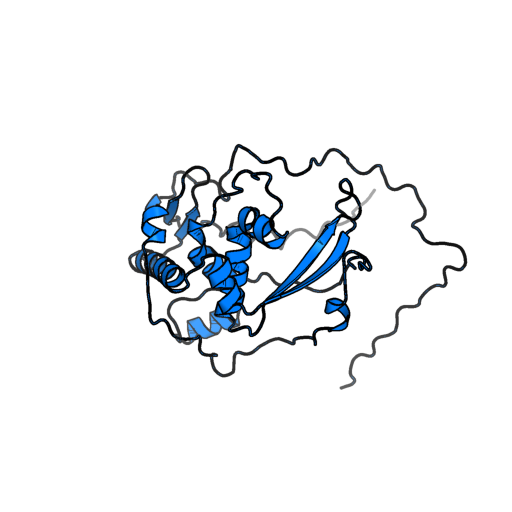115 13.831 1.00 91.19 75 ILE A CA 1
ATOM 585 C C . ILE A 1 75 ? 8.003 -16.451 13.563 1.00 91.19 75 ILE A C 1
ATOM 587 O O . ILE A 1 75 ? 7.860 -17.046 12.493 1.00 91.19 75 ILE A O 1
ATOM 591 N N . ASN A 1 76 ? 8.805 -16.906 14.529 1.00 80.50 76 ASN A N 1
ATOM 592 C CA . ASN A 1 76 ? 9.611 -18.124 14.416 1.00 80.50 76 ASN A CA 1
ATOM 593 C C . ASN A 1 76 ? 8.810 -19.290 13.809 1.00 80.50 76 ASN A C 1
ATOM 595 O O . ASN A 1 76 ? 7.755 -19.638 14.327 1.00 80.50 76 ASN A O 1
ATOM 599 N N . LYS A 1 77 ? 9.367 -19.941 12.775 1.00 81.38 77 LYS A N 1
ATOM 600 C CA . LYS A 1 77 ? 8.776 -21.054 11.993 1.00 81.38 77 LYS A CA 1
ATOM 601 C C . LYS A 1 77 ? 7.680 -20.678 10.982 1.00 81.38 77 LYS A C 1
ATOM 603 O O . LYS A 1 77 ? 7.302 -21.548 10.204 1.00 81.38 77 LYS A O 1
ATOM 608 N N . HIS A 1 78 ? 7.231 -19.425 10.919 1.00 88.19 78 HIS A N 1
ATOM 609 C CA . HIS A 1 78 ? 6.186 -18.979 9.987 1.00 88.19 78 HIS A CA 1
ATOM 610 C C . HIS A 1 78 ? 6.767 -18.266 8.756 1.00 88.19 78 HIS A C 1
ATOM 612 O O . HIS A 1 78 ? 6.476 -17.104 8.486 1.00 88.19 78 HIS A O 1
ATOM 618 N N . GLN A 1 79 ? 7.598 -18.977 7.992 1.00 91.25 79 GLN A N 1
ATOM 619 C CA . GLN A 1 79 ? 8.099 -18.532 6.688 1.00 91.25 79 GLN A CA 1
ATOM 620 C C . GLN A 1 79 ? 7.659 -19.541 5.627 1.00 91.25 79 GLN A C 1
ATOM 622 O O . GLN A 1 79 ? 8.037 -20.712 5.680 1.00 91.25 79 GLN A O 1
ATOM 627 N N . TYR A 1 80 ? 6.851 -19.087 4.672 1.00 91.94 80 TYR A N 1
ATOM 628 C CA . TYR A 1 80 ? 6.195 -19.957 3.698 1.00 91.94 80 TYR A CA 1
ATOM 629 C C . TYR A 1 80 ? 6.437 -19.493 2.263 1.00 91.94 80 TYR A C 1
ATOM 631 O O . TYR A 1 80 ? 6.720 -18.327 1.993 1.00 91.94 80 TYR A O 1
ATOM 639 N N . GLY A 1 81 ? 6.267 -20.429 1.330 1.00 91.62 81 GLY A N 1
ATOM 640 C CA . GLY A 1 81 ? 6.374 -20.179 -0.102 1.00 91.62 81 GLY A CA 1
ATOM 641 C C . GLY A 1 81 ? 7.779 -20.380 -0.666 1.00 91.62 81 GLY A C 1
ATOM 642 O O . GLY A 1 81 ? 8.723 -20.771 0.017 1.00 91.62 81 GLY A O 1
ATOM 643 N N . THR A 1 82 ? 7.898 -20.145 -1.970 1.00 91.88 82 THR A N 1
ATOM 644 C CA . THR A 1 82 ? 9.143 -20.285 -2.729 1.00 91.88 82 THR A CA 1
ATOM 645 C C . THR A 1 82 ? 9.280 -19.117 -3.690 1.00 91.88 82 THR A C 1
ATOM 647 O O . THR A 1 82 ? 8.318 -18.770 -4.375 1.00 91.88 82 THR A O 1
ATOM 650 N N . LEU A 1 83 ? 10.476 -18.540 -3.782 1.00 91.00 83 LEU A N 1
ATOM 651 C CA . LEU A 1 83 ? 10.773 -17.437 -4.692 1.00 91.00 83 LEU A CA 1
ATOM 652 C C . LEU A 1 83 ? 11.700 -17.896 -5.818 1.00 91.00 83 LEU A C 1
ATOM 654 O O . LEU A 1 83 ? 12.619 -18.687 -5.607 1.00 91.00 83 LEU A O 1
ATOM 658 N N . HIS A 1 84 ? 11.478 -17.362 -7.016 1.00 92.56 84 HIS A N 1
ATOM 659 C CA . HIS A 1 84 ? 12.387 -17.542 -8.145 1.00 92.56 84 HIS A CA 1
ATOM 660 C C . HIS A 1 84 ? 13.480 -16.471 -8.148 1.00 92.56 84 HIS A C 1
ATOM 662 O O . HIS A 1 84 ? 13.278 -15.345 -7.691 1.00 92.56 84 HIS A O 1
ATOM 668 N N . PHE A 1 85 ? 14.635 -16.805 -8.724 1.00 95.75 85 PHE A N 1
ATOM 669 C CA . PHE A 1 85 ? 15.687 -15.823 -8.956 1.00 95.75 85 PHE A CA 1
ATOM 670 C C . PHE A 1 85 ? 15.267 -14.807 -10.016 1.00 95.75 85 PHE A C 1
ATOM 672 O O . PHE A 1 85 ? 14.699 -15.150 -11.052 1.00 95.75 85 PHE A O 1
ATOM 679 N N . TYR A 1 86 ? 15.603 -13.546 -9.764 1.00 95.12 86 TYR A N 1
ATOM 680 C CA . TYR A 1 86 ? 15.392 -12.469 -10.717 1.00 95.12 86 TYR A CA 1
ATOM 681 C C . TYR A 1 86 ? 16.379 -12.556 -11.889 1.00 95.12 86 TYR A C 1
ATOM 683 O O . TYR A 1 86 ? 17.597 -12.562 -11.683 1.00 95.12 86 TYR A O 1
ATOM 691 N N . ASP A 1 87 ? 15.863 -12.551 -13.120 1.00 94.88 87 ASP A N 1
ATOM 692 C CA . ASP A 1 87 ? 16.688 -12.481 -14.325 1.00 94.88 87 ASP A CA 1
ATOM 693 C C . ASP A 1 87 ? 17.204 -11.053 -14.559 1.00 94.88 87 ASP A C 1
ATOM 695 O O . ASP A 1 87 ? 16.482 -10.163 -15.009 1.00 94.88 87 ASP A O 1
ATOM 699 N N . LYS A 1 88 ? 18.496 -10.842 -14.298 1.00 95.38 88 LYS A N 1
ATOM 700 C CA . LYS A 1 88 ? 19.168 -9.547 -14.484 1.00 95.38 88 LYS A CA 1
ATOM 701 C C . LYS A 1 88 ? 19.278 -9.115 -15.949 1.00 95.38 88 LYS A C 1
ATOM 703 O O . LYS A 1 88 ? 19.594 -7.953 -16.201 1.00 95.38 88 LYS A O 1
ATOM 708 N N . ALA A 1 89 ? 19.032 -9.992 -16.926 1.00 94.19 89 ALA A N 1
ATOM 709 C CA . ALA A 1 89 ? 19.016 -9.596 -18.333 1.00 94.19 89 ALA A CA 1
ATOM 710 C C . ALA A 1 89 ? 17.932 -8.542 -18.614 1.00 94.19 89 ALA A C 1
ATOM 712 O O . ALA A 1 89 ? 18.132 -7.677 -19.470 1.00 94.19 89 ALA A O 1
ATOM 713 N N . ILE A 1 90 ? 16.831 -8.554 -17.852 1.00 94.00 90 ILE A N 1
ATOM 714 C CA . ILE A 1 90 ? 15.726 -7.610 -18.038 1.00 94.00 90 ILE A CA 1
ATOM 715 C C . ILE A 1 90 ? 16.089 -6.166 -17.655 1.00 94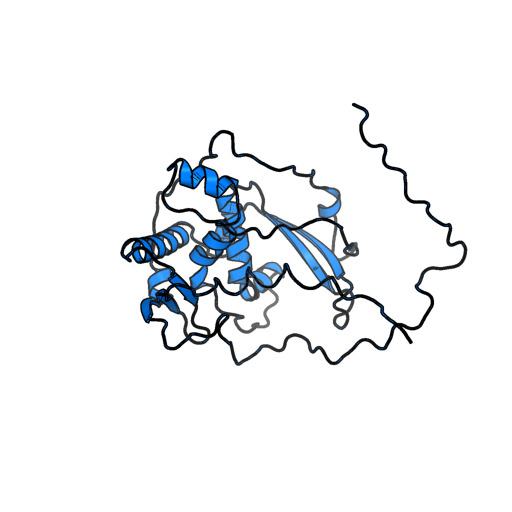.00 90 ILE A C 1
ATOM 717 O O . ILE A 1 90 ? 15.489 -5.230 -18.177 1.00 94.00 90 ILE A O 1
ATOM 721 N N . ASP A 1 91 ? 17.128 -5.961 -16.837 1.00 92.69 91 ASP A N 1
ATOM 722 C CA . ASP A 1 91 ? 17.642 -4.621 -16.514 1.00 92.69 91 ASP A CA 1
ATOM 723 C C . ASP A 1 91 ? 18.321 -3.941 -17.722 1.00 92.69 91 ASP A C 1
ATOM 725 O O . ASP A 1 91 ? 18.576 -2.739 -17.703 1.00 92.69 91 ASP A O 1
ATOM 729 N N . ARG A 1 92 ? 18.596 -4.687 -18.804 1.00 93.12 92 ARG A N 1
ATOM 730 C CA . ARG A 1 92 ? 19.122 -4.144 -20.070 1.00 93.12 92 ARG A CA 1
ATOM 731 C C . ARG A 1 92 ? 18.023 -3.695 -21.038 1.00 93.12 92 ARG A C 1
ATOM 733 O O . ARG A 1 92 ? 18.339 -3.151 -22.098 1.00 93.12 92 ARG A O 1
ATOM 740 N N . VAL A 1 93 ? 16.750 -3.935 -20.714 1.00 92.88 93 VAL A N 1
ATOM 741 C CA . VAL A 1 93 ? 15.620 -3.509 -21.547 1.00 92.88 93 VAL A CA 1
ATOM 742 C C . VAL A 1 93 ? 15.571 -1.991 -21.594 1.00 92.88 93 VAL A C 1
ATOM 744 O O . VAL A 1 93 ? 15.703 -1.309 -20.580 1.00 92.88 93 VAL A O 1
ATOM 747 N N . SER A 1 94 ? 15.369 -1.454 -22.792 1.00 91.00 94 SER A N 1
ATOM 748 C CA . SER A 1 94 ? 15.304 -0.016 -23.011 1.00 91.00 94 SER A CA 1
ATOM 749 C C . SER A 1 94 ? 14.240 0.319 -24.042 1.00 91.00 94 SER A C 1
ATOM 751 O O . SER A 1 94 ? 13.806 -0.534 -24.811 1.00 91.00 94 SER A O 1
ATOM 753 N N . VAL A 1 95 ? 13.895 1.600 -24.145 1.00 89.50 95 VAL A N 1
ATOM 754 C CA . VAL A 1 95 ? 12.989 2.102 -25.188 1.00 89.50 95 VAL A CA 1
ATOM 755 C C . VAL A 1 95 ? 13.479 1.804 -26.612 1.00 89.50 95 VAL A C 1
ATOM 757 O O . VAL A 1 95 ? 12.670 1.778 -27.533 1.00 89.50 95 VAL A O 1
ATOM 760 N N . ARG A 1 96 ? 14.790 1.583 -26.809 1.00 91.25 96 ARG A N 1
ATOM 761 C CA . ARG A 1 96 ? 15.382 1.227 -28.112 1.00 91.25 96 ARG A CA 1
ATOM 762 C C . ARG A 1 96 ? 15.331 -0.272 -28.388 1.00 91.25 96 ARG A C 1
ATOM 764 O O . ARG A 1 96 ? 15.303 -0.678 -29.543 1.00 91.25 96 ARG A O 1
ATOM 771 N N . THR A 1 97 ? 15.337 -1.075 -27.332 1.00 93.06 97 THR A N 1
ATOM 772 C CA . THR A 1 97 ? 15.343 -2.540 -27.373 1.00 93.06 97 THR A CA 1
ATOM 773 C C . THR A 1 97 ? 14.275 -3.077 -26.418 1.00 93.06 97 THR A C 1
ATOM 775 O O . THR A 1 97 ? 14.613 -3.645 -25.373 1.00 93.06 97 THR A O 1
ATOM 778 N N . PRO A 1 98 ? 12.987 -2.823 -26.715 1.00 93.69 98 PRO A N 1
ATOM 779 C CA . PRO A 1 98 ? 11.904 -3.176 -25.814 1.00 93.69 98 PRO A CA 1
ATOM 780 C C . PRO A 1 98 ? 11.538 -4.662 -25.961 1.00 93.69 98 PRO A C 1
ATOM 782 O O . PRO A 1 98 ? 11.781 -5.271 -27.003 1.00 93.69 98 PRO A O 1
ATOM 785 N N . ILE A 1 99 ? 10.939 -5.251 -24.923 1.00 94.81 99 ILE A N 1
ATOM 786 C CA . ILE A 1 99 ? 10.524 -6.666 -24.917 1.00 94.81 99 ILE A CA 1
ATOM 787 C C . ILE A 1 99 ? 9.003 -6.758 -24.874 1.00 94.81 99 ILE A C 1
ATOM 789 O O . ILE A 1 99 ? 8.365 -6.152 -24.017 1.00 94.81 99 ILE A O 1
ATOM 793 N N . THR A 1 100 ? 8.406 -7.544 -25.769 1.00 95.81 100 THR A N 1
ATOM 794 C CA . THR A 1 100 ? 6.964 -7.826 -25.744 1.00 95.81 100 THR A CA 1
ATOM 795 C C . THR A 1 100 ? 6.589 -8.553 -24.455 1.00 95.81 100 THR A C 1
ATOM 797 O O . THR A 1 100 ? 7.145 -9.613 -24.159 1.00 95.81 100 THR A O 1
ATOM 800 N N . LEU A 1 101 ? 5.631 -8.005 -23.702 1.00 94.88 101 LEU A N 1
ATOM 801 C CA . LEU A 1 101 ? 5.151 -8.618 -22.467 1.00 94.88 101 LEU A CA 1
ATOM 802 C C . LEU A 1 101 ? 4.464 -9.949 -22.791 1.00 94.88 101 LEU A C 1
ATOM 804 O O . L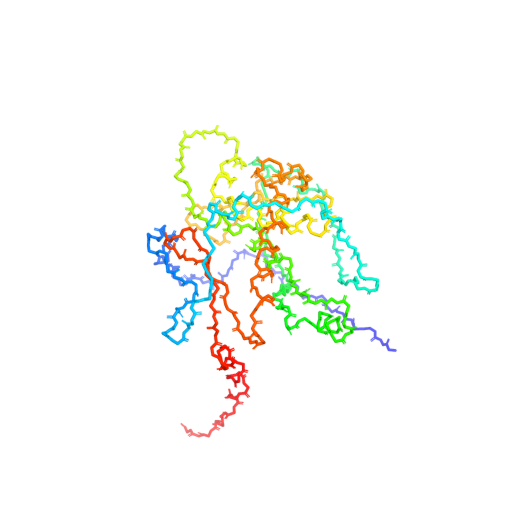EU A 1 101 ? 3.503 -9.986 -23.560 1.00 94.88 101 LEU A O 1
ATOM 808 N N . GLN A 1 102 ? 4.962 -11.029 -22.197 1.00 92.12 102 GLN A N 1
ATOM 809 C CA . GLN A 1 102 ? 4.401 -12.364 -22.373 1.00 92.12 102 GLN A CA 1
ATOM 810 C C . GLN A 1 102 ? 3.261 -12.607 -21.385 1.00 92.12 102 GLN A C 1
ATOM 812 O O . GLN A 1 102 ? 3.245 -12.059 -20.281 1.00 92.12 102 GLN A O 1
ATOM 817 N N . ARG A 1 103 ? 2.308 -13.458 -21.776 1.00 87.62 103 ARG A N 1
ATOM 818 C CA . ARG A 1 103 ? 1.336 -14.012 -20.831 1.00 87.62 103 ARG A CA 1
ATOM 819 C C . ARG A 1 103 ? 2.020 -15.129 -20.059 1.00 87.62 103 ARG A C 1
ATOM 821 O O . ARG A 1 103 ? 2.318 -16.175 -20.626 1.00 87.62 103 ARG A O 1
ATOM 828 N N . CYS A 1 104 ? 2.271 -14.886 -18.783 1.00 83.31 104 CYS A N 1
ATOM 829 C CA . CYS A 1 104 ? 2.796 -15.893 -17.875 1.00 83.31 104 CYS A CA 1
ATOM 830 C C . CYS A 1 104 ? 1.623 -16.578 -17.167 1.00 83.31 104 CYS A C 1
ATOM 832 O O . CYS A 1 104 ? 0.687 -15.902 -16.739 1.00 83.31 104 CYS A O 1
ATOM 834 N N . GLY A 1 105 ? 1.664 -17.907 -17.066 1.00 74.81 105 GLY A N 1
ATOM 835 C CA . GLY A 1 105 ? 0.753 -18.654 -16.199 1.00 74.81 105 GLY A CA 1
ATOM 836 C C . GLY A 1 105 ? 1.130 -18.500 -14.723 1.00 74.81 105 GLY A C 1
ATOM 837 O O . GLY A 1 105 ? 2.217 -18.021 -14.399 1.00 74.81 105 GLY A O 1
ATOM 838 N N . GLY A 1 106 ? 0.234 -18.920 -13.835 1.00 78.19 106 GLY A N 1
ATOM 839 C CA . GLY A 1 106 ? 0.433 -18.891 -12.388 1.00 78.19 106 GLY A CA 1
ATOM 840 C C . GLY A 1 106 ? -0.869 -18.594 -11.653 1.00 78.19 106 GLY A C 1
ATOM 841 O O . GLY A 1 106 ? -1.754 -17.930 -12.193 1.00 78.19 106 GLY A O 1
ATOM 842 N N . ASN A 1 107 ? -0.971 -19.084 -10.420 1.00 84.88 107 ASN A N 1
ATOM 843 C CA . ASN A 1 107 ? -2.101 -18.792 -9.547 1.00 84.88 107 ASN A CA 1
ATOM 844 C C . ASN A 1 107 ? -1.739 -17.604 -8.654 1.00 84.88 107 ASN A C 1
ATOM 846 O O . ASN A 1 107 ? -0.714 -17.630 -7.973 1.00 84.88 107 ASN A O 1
ATOM 850 N N . PHE A 1 108 ? -2.580 -16.572 -8.660 1.00 86.81 108 PHE A N 1
ATOM 851 C CA . PHE A 1 108 ? -2.490 -15.454 -7.724 1.00 86.81 108 PHE A CA 1
ATOM 852 C C . PHE A 1 108 ? -3.541 -15.655 -6.638 1.00 86.81 108 PHE A C 1
ATOM 854 O O . PHE A 1 108 ? -4.728 -15.759 -6.944 1.00 86.81 108 PHE A O 1
ATOM 861 N N . TYR A 1 109 ? -3.104 -15.709 -5.384 1.00 86.25 109 TYR A N 1
ATOM 862 C CA . TYR A 1 109 ? -3.982 -15.897 -4.235 1.00 86.25 109 TYR A CA 1
ATOM 863 C C . TYR A 1 109 ? -4.238 -14.544 -3.566 1.00 86.25 109 TYR A C 1
ATOM 865 O O . TYR A 1 109 ? -3.296 -13.873 -3.155 1.00 86.25 109 TYR A O 1
ATOM 873 N N . ASN A 1 110 ? -5.508 -14.149 -3.463 1.00 86.75 110 ASN A N 1
ATOM 874 C CA . ASN A 1 110 ? -5.947 -12.943 -2.754 1.00 86.75 110 ASN A CA 1
ATOM 875 C C . ASN A 1 110 ? -6.746 -13.353 -1.509 1.00 86.75 110 ASN A C 1
ATOM 877 O O . ASN A 1 110 ? -7.929 -13.046 -1.402 1.00 86.75 110 ASN A O 1
ATOM 881 N N . VAL A 1 111 ? -6.100 -14.110 -0.620 1.00 90.00 111 VAL A N 1
ATOM 882 C CA . VAL A 1 111 ? -6.713 -14.650 0.602 1.00 90.00 111 VAL A CA 1
ATOM 883 C C . VAL A 1 111 ? -6.909 -13.521 1.612 1.00 90.00 111 VAL A C 1
ATOM 885 O O . VAL A 1 111 ? -6.015 -12.692 1.814 1.00 90.00 111 VAL A O 1
ATOM 888 N N . THR A 1 112 ? -8.090 -13.450 2.220 1.00 91.44 112 THR A N 1
ATOM 889 C CA . THR A 1 112 ? -8.372 -12.469 3.275 1.00 91.44 112 THR A CA 1
ATOM 890 C C . THR A 1 112 ? -7.800 -12.917 4.622 1.00 91.44 112 THR A C 1
ATOM 892 O O . THR A 1 112 ? -7.525 -14.092 4.830 1.00 91.44 112 THR A O 1
ATOM 895 N N . THR A 1 113 ? -7.651 -11.992 5.576 1.00 94.12 113 THR A N 1
ATOM 896 C CA . THR A 1 113 ? -7.121 -12.298 6.920 1.00 94.12 113 THR A CA 1
ATOM 897 C C . THR A 1 113 ? -7.866 -13.444 7.617 1.00 94.12 113 THR A C 1
ATOM 899 O O . THR A 1 113 ? -7.255 -14.205 8.353 1.00 94.12 113 THR A O 1
ATOM 902 N N . THR A 1 114 ? -9.182 -13.552 7.409 1.00 92.12 114 THR A N 1
ATOM 903 C CA . THR A 1 114 ? -10.043 -14.576 8.025 1.00 92.12 114 THR A CA 1
ATOM 904 C C . THR A 1 114 ? -10.018 -15.918 7.302 1.00 92.12 114 THR A C 1
ATOM 906 O O . THR A 1 114 ? -10.400 -16.916 7.892 1.00 92.12 114 THR A O 1
ATOM 909 N N . GLU A 1 115 ? -9.607 -15.945 6.035 1.00 93.12 115 GLU A N 1
ATOM 910 C CA . GLU A 1 115 ? -9.476 -17.173 5.236 1.00 93.12 115 GLU A CA 1
ATOM 911 C C . GLU A 1 115 ? -8.045 -17.735 5.276 1.00 93.12 115 GLU A C 1
ATOM 913 O O . GLU A 1 115 ? -7.776 -18.791 4.704 1.00 93.12 115 GLU A O 1
ATOM 918 N N . ASP A 1 116 ? -7.110 -17.023 5.911 1.00 95.38 116 ASP A N 1
ATOM 919 C CA . ASP A 1 116 ? -5.725 -17.451 6.055 1.00 95.38 116 ASP A CA 1
ATOM 920 C C . ASP A 1 116 ? -5.584 -18.400 7.265 1.00 95.38 116 ASP A C 1
ATOM 922 O O . ASP A 1 116 ? -5.718 -17.957 8.412 1.00 95.38 116 ASP A O 1
ATOM 926 N N . PRO A 1 117 ? -5.270 -19.692 7.042 1.00 94.88 117 PRO A N 1
ATOM 927 C CA . PRO A 1 117 ? -5.201 -20.678 8.118 1.00 94.88 117 PRO A CA 1
ATOM 928 C C . PRO A 1 117 ? -4.043 -20.419 9.089 1.00 94.88 117 PRO A C 1
ATOM 930 O O . PRO A 1 117 ? -4.117 -20.802 10.254 1.00 94.88 117 PRO A O 1
ATOM 933 N N . VAL A 1 118 ? -2.968 -19.763 8.638 1.00 94.38 118 VAL A N 1
ATOM 934 C CA . VAL A 1 118 ? -1.828 -19.427 9.498 1.00 94.38 118 VAL A CA 1
ATOM 935 C C . VAL A 1 118 ? -2.213 -18.292 10.437 1.00 94.38 118 VAL A C 1
ATOM 937 O O . VAL A 1 118 ? -1.920 -18.354 11.629 1.00 94.38 118 VAL A O 1
ATOM 940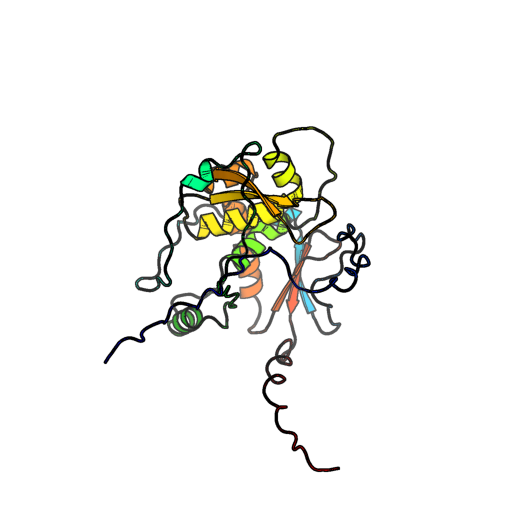 N N . ILE A 1 119 ? -2.886 -17.259 9.926 1.00 95.25 119 ILE A N 1
ATOM 941 C CA . ILE A 1 119 ? -3.363 -16.158 10.772 1.00 95.25 119 ILE A CA 1
ATOM 942 C C . ILE A 1 119 ? -4.399 -16.662 11.779 1.00 95.25 119 ILE A C 1
ATOM 944 O O . ILE A 1 119 ? -4.349 -16.262 12.944 1.00 95.25 119 ILE A O 1
ATOM 948 N N . GLU A 1 120 ? -5.299 -17.554 11.363 1.00 94.81 120 GLU A N 1
ATOM 949 C CA . GLU A 1 120 ? -6.268 -18.182 12.262 1.00 94.81 120 GLU A CA 1
ATOM 950 C C . GLU A 1 120 ? -5.574 -18.951 13.399 1.00 94.81 120 GLU A C 1
ATOM 952 O O . GLU A 1 120 ? -5.899 -18.745 14.571 1.00 94.81 120 GLU A O 1
ATOM 957 N N . GLU A 1 121 ? -4.568 -19.772 13.082 1.00 93.94 121 GLU A N 1
ATOM 958 C CA . GLU A 1 121 ? -3.778 -20.500 14.080 1.00 93.94 121 GLU A CA 1
ATOM 959 C C . GLU A 1 121 ? -3.086 -19.540 15.067 1.00 93.94 121 GLU A C 1
ATOM 961 O O . GLU A 1 121 ? -3.175 -19.715 16.285 1.00 93.94 121 GLU A O 1
ATOM 966 N N . LEU A 1 122 ? -2.440 -18.482 14.563 1.00 94.00 122 LEU A N 1
ATOM 967 C CA . LEU A 1 122 ? -1.766 -17.472 15.390 1.00 94.00 122 LEU A CA 1
ATOM 968 C C . LEU A 1 122 ? -2.745 -16.714 16.303 1.00 94.00 122 LEU A C 1
ATOM 970 O O . LEU A 1 122 ? -2.397 -16.363 17.437 1.00 94.00 122 LEU A O 1
ATOM 974 N N . ALA A 1 123 ? -3.970 -16.476 15.828 1.00 94.06 123 ALA A N 1
ATOM 975 C CA . ALA A 1 123 ? -5.036 -15.865 16.612 1.00 94.06 123 ALA A CA 1
ATOM 976 C C . ALA A 1 123 ? -5.515 -16.789 17.738 1.00 94.06 123 ALA A C 1
ATOM 978 O O . ALA A 1 123 ? -5.643 -16.340 18.878 1.00 94.06 123 ALA A O 1
ATOM 979 N N . GLN A 1 124 ? -5.702 -18.083 17.459 1.00 94.38 124 GLN A N 1
ATOM 980 C CA . GLN A 1 124 ? -6.071 -19.083 18.469 1.00 94.38 124 GLN A CA 1
ATOM 981 C C . GLN A 1 124 ? -4.984 -19.261 19.541 1.00 94.38 124 GLN A C 1
ATOM 983 O O . GLN A 1 124 ? -5.296 -19.466 20.714 1.00 94.38 124 GLN A O 1
ATOM 988 N N . GLN A 1 125 ? -3.709 -19.135 19.163 1.00 93.50 125 GLN A N 1
ATOM 989 C CA . GLN A 1 125 ? -2.575 -19.171 20.092 1.00 93.50 125 GLN A CA 1
ATOM 990 C C . GLN A 1 125 ? -2.444 -17.899 20.949 1.00 93.50 125 GLN A C 1
ATOM 992 O O . GLN A 1 125 ? -1.672 -17.886 21.909 1.00 93.50 125 GLN A O 1
ATOM 997 N N . GLY A 1 126 ? -3.177 -16.828 20.626 1.00 91.94 126 GLY A N 1
ATOM 998 C CA . GLY A 1 126 ? -3.159 -15.577 21.384 1.00 91.94 126 GLY A CA 1
ATOM 999 C C . GLY A 1 126 ? -1.840 -14.804 21.287 1.00 91.94 126 GLY A C 1
ATOM 1000 O O . GLY A 1 126 ? -1.512 -14.044 22.197 1.00 91.94 126 GLY A O 1
ATOM 1001 N N . ILE A 1 127 ? -1.075 -14.989 20.204 1.00 90.44 127 ILE A N 1
ATOM 1002 C CA . ILE A 1 127 ? 0.228 -14.323 19.996 1.00 90.44 127 ILE A CA 1
ATOM 1003 C C . ILE A 1 127 ? 0.062 -12.811 19.773 1.00 90.44 127 ILE A C 1
ATOM 1005 O O . ILE A 1 127 ? 0.954 -12.025 20.092 1.00 90.44 127 ILE A O 1
ATOM 1009 N N . GLY A 1 128 ? -1.089 -12.393 19.247 1.00 92.31 128 GLY A N 1
ATOM 1010 C CA . GLY A 1 128 ? -1.421 -10.999 18.981 1.00 92.31 128 GLY A CA 1
ATOM 1011 C C . GLY A 1 128 ? -2.903 -10.711 19.195 1.00 92.31 128 GLY A C 1
ATOM 1012 O O . GLY A 1 128 ? -3.712 -11.611 19.399 1.00 92.31 128 GLY A O 1
ATOM 1013 N N . ASN A 1 129 ? -3.258 -9.429 19.150 1.00 94.94 129 ASN A N 1
ATOM 1014 C CA . ASN A 1 129 ? -4.633 -8.945 19.312 1.00 94.94 129 ASN A CA 1
ATOM 1015 C C . ASN A 1 129 ? -5.154 -8.156 18.097 1.00 94.94 129 ASN A C 1
ATOM 1017 O O . ASN A 1 129 ? -6.318 -7.763 18.074 1.00 94.94 129 ASN A O 1
ATOM 1021 N N . VAL A 1 130 ? -4.307 -7.917 17.095 1.00 96.25 130 VAL A N 1
ATOM 1022 C CA . VAL A 1 130 ? -4.658 -7.285 15.821 1.00 96.25 130 VAL A CA 1
ATOM 1023 C C . VAL A 1 130 ? -3.978 -8.078 14.714 1.00 96.25 130 VAL A C 1
ATOM 1025 O O . VAL A 1 130 ? -2.762 -8.247 14.736 1.00 96.25 130 VAL A O 1
ATOM 1028 N N . PHE A 1 131 ? -4.761 -8.528 13.736 1.00 96.12 131 PHE A N 1
ATOM 1029 C CA . PHE A 1 131 ? -4.288 -9.319 12.602 1.00 96.12 131 PHE A CA 1
ATOM 1030 C C . PHE A 1 131 ? -4.701 -8.637 11.299 1.00 96.12 131 PHE A C 1
ATOM 1032 O O . PHE A 1 131 ? -5.833 -8.168 11.167 1.00 96.12 131 PHE A O 1
ATOM 1039 N N . ALA A 1 132 ? -3.782 -8.543 10.340 1.00 96.31 132 ALA A N 1
ATOM 1040 C CA . ALA A 1 132 ? -4.030 -7.923 9.044 1.00 96.31 132 ALA A CA 1
ATOM 1041 C C . ALA A 1 132 ? -2.994 -8.377 8.011 1.00 96.31 132 ALA A C 1
ATOM 1043 O O . ALA A 1 132 ? -1.879 -8.751 8.365 1.00 96.31 132 ALA A O 1
ATOM 1044 N N . THR A 1 133 ? -3.346 -8.261 6.732 1.00 96.06 133 THR A N 1
ATOM 1045 C CA . THR A 1 133 ? -2.406 -8.395 5.615 1.00 96.06 133 THR A CA 1
ATOM 1046 C C . THR A 1 133 ? -1.761 -7.053 5.266 1.00 96.06 133 THR A C 1
ATOM 1048 O O . THR A 1 133 ? -2.285 -5.972 5.566 1.00 96.06 133 THR A O 1
ATOM 1051 N N . ASP A 1 134 ? -0.629 -7.107 4.574 1.00 95.25 134 ASP A N 1
ATOM 1052 C CA . ASP A 1 134 ? 0.099 -5.945 4.060 1.00 95.25 134 ASP A CA 1
ATOM 1053 C C . ASP A 1 134 ? -0.779 -5.022 3.193 1.00 95.25 134 ASP A C 1
ATOM 1055 O O . ASP A 1 134 ? -0.678 -3.800 3.292 1.00 95.25 134 ASP A O 1
ATOM 1059 N N . ILE A 1 135 ? -1.681 -5.577 2.376 1.00 93.19 135 ILE A N 1
ATOM 1060 C CA . ILE A 1 135 ? -2.619 -4.817 1.537 1.00 93.19 135 ILE A CA 1
ATOM 1061 C C . ILE A 1 135 ? -3.559 -3.962 2.396 1.00 93.19 135 ILE A C 1
ATOM 1063 O O . ILE A 1 135 ? -3.783 -2.784 2.081 1.00 93.19 135 ILE A O 1
ATOM 1067 N N . ILE A 1 136 ? -4.105 -4.534 3.473 1.00 94.69 136 ILE A N 1
ATOM 1068 C CA . ILE A 1 136 ? -5.003 -3.829 4.395 1.00 94.69 136 ILE A CA 1
ATOM 1069 C C . ILE A 1 136 ? -4.223 -2.724 5.108 1.00 94.69 136 ILE A C 1
ATOM 1071 O O . ILE A 1 136 ? -4.631 -1.560 5.067 1.00 94.69 136 ILE A O 1
ATOM 1075 N N . LEU A 1 137 ? -3.060 -3.054 5.679 1.00 96.50 137 LEU A N 1
ATOM 1076 C CA . LEU A 1 137 ? -2.209 -2.094 6.386 1.00 96.50 137 LEU A CA 1
ATOM 1077 C C . LEU A 1 137 ? -1.780 -0.937 5.477 1.00 96.50 137 LEU A C 1
ATOM 1079 O O . LEU A 1 137 ? -1.960 0.229 5.830 1.00 96.50 137 LEU A O 1
ATOM 1083 N N . ALA A 1 138 ? -1.301 -1.236 4.269 1.00 96.00 138 ALA A N 1
ATOM 1084 C CA . ALA A 1 138 ? -0.921 -0.232 3.283 1.00 96.00 138 ALA A CA 1
ATOM 1085 C C . ALA A 1 138 ? -2.089 0.682 2.904 1.00 96.00 138 ALA A C 1
ATOM 1087 O O . ALA A 1 138 ? -1.908 1.892 2.746 1.00 96.00 138 ALA A O 1
ATOM 1088 N N . THR A 1 139 ? -3.298 0.132 2.786 1.00 94.50 139 THR A N 1
ATOM 1089 C CA . THR A 1 139 ? -4.501 0.910 2.471 1.00 94.50 139 THR A CA 1
ATOM 1090 C C . THR A 1 139 ? -4.869 1.865 3.607 1.00 94.50 139 THR A C 1
ATOM 1092 O O . THR A 1 139 ? -5.175 3.025 3.335 1.00 94.50 139 THR A O 1
ATOM 1095 N N . LEU A 1 140 ? -4.767 1.428 4.865 1.00 95.06 140 LEU A N 1
ATOM 1096 C CA . LEU A 1 140 ? -5.020 2.276 6.034 1.00 95.06 140 LEU A CA 1
ATOM 1097 C C . LEU A 1 140 ? -3.966 3.379 6.177 1.00 95.06 140 LEU A C 1
ATOM 1099 O O . LEU A 1 140 ? -4.310 4.558 6.255 1.00 95.06 140 LEU A O 1
ATOM 1103 N N . MET A 1 141 ? -2.681 3.018 6.132 1.00 96.00 141 MET A N 1
ATOM 1104 C CA . MET A 1 141 ? -1.565 3.959 6.294 1.00 96.00 141 MET A CA 1
ATOM 1105 C C . MET A 1 141 ? -1.528 5.042 5.209 1.00 96.00 141 MET A C 1
ATOM 1107 O O . MET A 1 141 ? -1.036 6.145 5.438 1.00 96.00 141 MET A O 1
ATOM 1111 N N . THR A 1 142 ? -2.045 4.745 4.014 1.00 93.75 142 THR A N 1
ATOM 1112 C CA . THR A 1 142 ? -2.043 5.675 2.874 1.00 93.75 142 THR A CA 1
ATOM 1113 C C . THR A 1 142 ? -3.412 6.284 2.585 1.00 93.75 142 THR A C 1
ATOM 1115 O O . THR A 1 142 ? -3.554 7.007 1.594 1.00 93.75 142 THR A O 1
ATOM 1118 N N . ALA A 1 143 ? -4.408 6.068 3.452 1.00 90.88 143 ALA A N 1
ATOM 1119 C CA . ALA A 1 143 ? -5.780 6.525 3.242 1.00 90.88 143 ALA A CA 1
ATOM 1120 C C . ALA A 1 143 ? -5.893 8.024 2.881 1.00 90.88 143 ALA A C 1
ATOM 1122 O O . ALA A 1 143 ? -6.601 8.328 1.918 1.00 90.88 143 ALA A O 1
ATOM 1123 N N . PRO A 1 144 ? -5.153 8.972 3.499 1.00 89.44 144 PRO A N 1
ATOM 1124 C CA . PRO A 1 144 ? -5.232 10.390 3.123 1.00 89.44 144 PRO A CA 1
ATOM 1125 C C . PRO A 1 144 ? -4.762 10.708 1.695 1.00 89.44 144 PRO A C 1
ATOM 1127 O O . PRO A 1 144 ? -5.069 11.771 1.158 1.00 89.44 144 PRO A O 1
ATOM 1130 N N . ARG A 1 145 ? -4.021 9.794 1.055 1.00 85.06 145 ARG A N 1
ATOM 1131 C CA . ARG A 1 145 ? -3.571 9.924 -0.341 1.00 85.06 145 ARG A CA 1
ATOM 1132 C C . ARG A 1 145 ? -4.606 9.422 -1.343 1.00 85.06 145 ARG A C 1
ATOM 1134 O O . ARG A 1 145 ? -4.402 9.577 -2.545 1.00 85.06 145 ARG A O 1
ATOM 1141 N N . SER A 1 146 ? -5.712 8.832 -0.882 1.00 74.00 146 SER A N 1
ATOM 1142 C CA . SER A 1 146 ? -6.783 8.273 -1.715 1.00 74.00 146 SER A CA 1
ATOM 1143 C C . SER A 1 146 ? -7.676 9.358 -2.349 1.00 74.00 146 SER A C 1
ATOM 1145 O O . SER A 1 146 ? -8.881 9.451 -2.131 1.00 74.00 146 SER A O 1
ATOM 1147 N N . VAL A 1 147 ? -7.085 10.207 -3.190 1.00 67.44 147 VAL A N 1
ATOM 1148 C CA . VAL A 1 147 ? -7.801 11.161 -4.050 1.00 67.44 147 VAL A CA 1
ATOM 1149 C C . VAL A 1 147 ? -7.231 11.051 -5.463 1.00 67.44 147 VAL A C 1
ATOM 1151 O O . VAL A 1 147 ? -6.018 11.049 -5.656 1.00 67.44 147 VAL A O 1
ATOM 1154 N N . SER A 1 148 ? -8.108 10.900 -6.461 1.00 48.81 148 SER A N 1
ATOM 1155 C CA . SER A 1 148 ? -7.685 10.585 -7.836 1.00 48.81 148 SER A CA 1
ATOM 1156 C C . SER A 1 148 ? -7.291 11.843 -8.607 1.00 48.81 148 SER A C 1
ATOM 1158 O O . SER A 1 148 ? -8.060 12.803 -8.632 1.00 48.81 148 SER A O 1
ATOM 1160 N N . SER A 1 149 ? -6.114 11.749 -9.234 1.00 39.62 149 SER A N 1
ATOM 1161 C CA . SER A 1 149 ? -5.532 12.569 -10.304 1.00 39.62 149 SER A CA 1
ATOM 1162 C C . SER A 1 149 ? -5.640 14.088 -10.147 1.00 39.62 149 SER A C 1
ATOM 1164 O O . SER A 1 149 ? -6.616 14.718 -10.559 1.00 39.62 149 SER A O 1
ATOM 1166 N N . VAL A 1 150 ? -4.558 14.691 -9.654 1.00 38.53 150 VAL A N 1
ATOM 1167 C CA . VAL A 1 150 ? -4.259 16.106 -9.907 1.00 38.53 150 VAL A CA 1
ATOM 1168 C C . VAL A 1 150 ? -4.143 16.298 -11.422 1.00 38.53 150 VAL A C 1
ATOM 1170 O O . VAL A 1 150 ? -3.542 15.465 -12.102 1.00 38.53 150 VAL A O 1
ATOM 1173 N N . LYS A 1 151 ? -4.720 17.381 -11.960 1.00 34.50 151 LYS A N 1
ATOM 1174 C CA . LYS A 1 151 ? -4.561 17.758 -13.372 1.00 34.50 151 LYS A CA 1
ATOM 1175 C C . LYS A 1 151 ? -3.080 17.682 -13.777 1.00 34.50 151 LYS A C 1
ATOM 1177 O O . LYS A 1 151 ? -2.191 18.149 -13.060 1.00 34.50 151 LYS A O 1
ATOM 1182 N N . LEU A 1 152 ? -2.837 17.066 -14.931 1.00 37.62 152 LEU A N 1
ATOM 1183 C CA . LEU A 1 152 ? -1.537 17.019 -15.588 1.00 37.62 152 LEU A CA 1
ATOM 1184 C C . LEU A 1 152 ? -1.154 18.435 -16.035 1.00 37.62 152 LEU A C 1
ATOM 1186 O O . LEU A 1 152 ? -1.540 18.875 -17.114 1.00 37.62 152 LEU A O 1
ATOM 1190 N N . ASP A 1 153 ? -0.407 19.159 -15.205 1.00 34.62 153 ASP A N 1
ATOM 1191 C CA . ASP A 1 153 ? 0.301 20.356 -15.659 1.00 34.62 153 ASP A CA 1
ATOM 1192 C C . ASP A 1 153 ? 1.396 19.924 -16.637 1.00 34.62 153 ASP A C 1
ATOM 1194 O O . ASP A 1 153 ? 2.221 19.062 -16.323 1.00 34.62 153 ASP A O 1
ATOM 1198 N N . GLY A 1 154 ? 1.359 20.486 -17.845 1.00 38.38 154 GLY A N 1
ATOM 1199 C CA . GLY A 1 154 ? 2.195 20.117 -18.986 1.00 38.38 154 GLY A CA 1
ATOM 1200 C C . GLY A 1 154 ? 3.657 20.536 -18.849 1.00 38.38 154 GLY A C 1
ATOM 1201 O O . GLY A 1 154 ? 4.154 21.307 -19.665 1.00 38.38 154 GLY A O 1
ATOM 1202 N N . GLN A 1 155 ? 4.361 20.017 -17.845 1.00 36.91 155 GLN A N 1
ATOM 1203 C CA . GLN A 1 155 ? 5.811 20.132 -17.730 1.00 36.91 155 GLN A CA 1
ATOM 1204 C C . GLN A 1 155 ? 6.453 18.745 -17.788 1.00 36.91 155 GLN A C 1
ATOM 1206 O O . GLN A 1 155 ? 6.151 17.853 -16.996 1.00 36.91 155 GLN A O 1
ATOM 1211 N N . LYS A 1 156 ? 7.345 18.566 -18.767 1.00 39.28 156 LYS A N 1
ATOM 1212 C CA . LYS A 1 156 ? 8.127 17.345 -18.983 1.00 39.28 156 LYS A CA 1
ATOM 1213 C C . LYS A 1 156 ? 9.245 17.253 -17.933 1.00 39.28 156 LYS A C 1
ATOM 1215 O O . LYS A 1 156 ? 10.390 17.580 -18.220 1.00 39.28 156 LYS A O 1
ATOM 1220 N N . GLY A 1 157 ? 8.902 16.830 -16.719 1.00 47.03 157 GLY A N 1
ATOM 1221 C CA . GLY A 1 157 ? 9.840 16.203 -15.781 1.00 47.03 157 GLY A CA 1
ATOM 1222 C C . GLY A 1 157 ? 9.862 14.687 -16.006 1.00 47.03 157 GLY A C 1
ATOM 1223 O O . GLY A 1 157 ? 8.898 14.148 -16.542 1.00 47.03 157 GLY A O 1
ATOM 1224 N N . ALA A 1 158 ? 10.964 14.009 -15.657 1.00 63.59 158 ALA A N 1
ATOM 1225 C CA . ALA A 1 158 ? 11.189 12.574 -15.882 1.00 63.59 158 ALA A CA 1
ATOM 1226 C C . ALA A 1 158 ? 9.933 11.722 -15.606 1.00 63.59 158 ALA A C 1
ATOM 1228 O O . ALA A 1 158 ? 9.289 11.924 -14.583 1.00 63.59 158 ALA A O 1
ATOM 1229 N N . VAL A 1 159 ? 9.608 10.773 -16.495 1.00 69.62 159 VAL A N 1
ATOM 1230 C CA . VAL A 1 159 ? 8.383 9.933 -16.489 1.00 69.62 159 VAL A CA 1
ATOM 1231 C C . VAL A 1 159 ? 7.943 9.502 -15.082 1.00 69.62 159 VAL A C 1
ATOM 1233 O O . VAL A 1 159 ? 6.767 9.607 -14.746 1.00 69.62 159 VAL A O 1
ATOM 1236 N N . LEU A 1 160 ? 8.890 9.105 -14.225 1.00 74.00 160 LEU A N 1
ATOM 1237 C CA . LEU A 1 160 ? 8.635 8.726 -12.835 1.00 74.00 160 LEU A CA 1
ATOM 1238 C C . LEU A 1 160 ? 7.963 9.831 -11.999 1.00 74.00 160 LEU A C 1
ATOM 1240 O O . LEU A 1 160 ? 7.036 9.545 -11.253 1.00 74.00 160 LEU A O 1
ATOM 1244 N N . ALA A 1 161 ? 8.378 11.091 -12.125 1.00 75.88 161 ALA A N 1
ATOM 1245 C CA . ALA A 1 161 ? 7.777 12.212 -11.400 1.00 75.88 161 ALA A CA 1
ATOM 1246 C C . ALA A 1 161 ? 6.315 12.444 -11.817 1.00 75.88 161 ALA A C 1
ATOM 1248 O O . ALA A 1 161 ? 5.451 12.689 -10.971 1.00 75.88 161 ALA A O 1
ATOM 1249 N N . THR A 1 162 ? 6.019 12.316 -13.114 1.00 78.94 162 THR A N 1
ATOM 1250 C CA . THR A 1 162 ? 4.643 12.367 -13.627 1.00 78.94 162 THR A CA 1
ATOM 1251 C C . THR A 1 162 ? 3.811 11.212 -13.073 1.00 78.94 162 THR A C 1
ATOM 1253 O O . THR A 1 162 ? 2.696 11.434 -12.596 1.00 78.94 162 THR A O 1
ATOM 1256 N N . GLU A 1 163 ? 4.364 9.999 -13.055 1.00 80.81 163 GLU A N 1
ATOM 1257 C CA . GLU A 1 163 ? 3.689 8.831 -12.489 1.00 80.81 163 GLU A CA 1
ATOM 1258 C C . GLU A 1 163 ? 3.460 8.960 -10.980 1.00 80.81 163 GLU A C 1
ATOM 1260 O O . GLU A 1 163 ? 2.383 8.605 -10.505 1.00 80.81 163 GLU A O 1
ATOM 1265 N N . ILE A 1 164 ? 4.397 9.546 -10.228 1.00 81.25 164 ILE A N 1
ATOM 1266 C CA . ILE A 1 164 ? 4.219 9.839 -8.799 1.00 81.25 164 ILE A CA 1
ATOM 1267 C C . ILE A 1 164 ? 3.047 10.794 -8.573 1.00 81.25 164 ILE A C 1
ATOM 1269 O O . ILE A 1 164 ? 2.216 10.543 -7.700 1.00 81.25 164 ILE A O 1
ATOM 1273 N N . LYS A 1 165 ? 2.920 11.852 -9.382 1.00 79.50 165 LYS A N 1
ATOM 1274 C CA . LYS A 1 165 ? 1.796 12.795 -9.279 1.00 79.50 165 LYS A CA 1
ATOM 1275 C C . LYS A 1 165 ? 0.455 12.124 -9.607 1.00 79.50 165 LYS A C 1
ATOM 1277 O O . LYS A 1 165 ? -0.526 12.335 -8.895 1.00 79.50 165 LYS A O 1
ATOM 1282 N N . ASN A 1 166 ? 0.408 11.299 -10.653 1.00 79.88 166 ASN A N 1
ATOM 1283 C CA . ASN A 1 166 ? -0.836 10.691 -11.142 1.00 79.88 166 ASN A CA 1
ATOM 1284 C C . ASN A 1 166 ? -1.287 9.469 -10.334 1.00 79.88 166 ASN A C 1
ATOM 1286 O O . ASN A 1 166 ? -2.485 9.223 -10.201 1.00 79.88 166 ASN A O 1
ATOM 1290 N N . ASN A 1 167 ? -0.337 8.708 -9.793 1.00 85.81 167 ASN A N 1
ATOM 1291 C CA . ASN A 1 167 ? -0.558 7.426 -9.129 1.00 85.81 167 ASN A CA 1
ATOM 1292 C C . ASN A 1 167 ? -0.093 7.432 -7.659 1.00 85.81 167 ASN A C 1
ATOM 1294 O O . ASN A 1 167 ? 0.210 6.371 -7.114 1.00 85.81 167 ASN A O 1
ATOM 1298 N N . SER A 1 168 ? -0.057 8.601 -7.007 1.00 86.25 168 SER A N 1
ATOM 1299 C CA . SER A 1 168 ? 0.508 8.799 -5.657 1.00 86.25 168 SER A CA 1
ATOM 1300 C C . SER A 1 168 ? 0.061 7.751 -4.630 1.00 86.25 168 SER A C 1
ATOM 1302 O O . SER A 1 168 ? 0.901 7.112 -4.001 1.00 86.25 168 SER A O 1
ATOM 1304 N N . CYS A 1 169 ? -1.249 7.496 -4.509 1.00 89.19 169 CYS A N 1
ATOM 1305 C CA . CYS A 1 169 ? -1.774 6.489 -3.578 1.00 89.19 169 CYS A CA 1
ATOM 1306 C C . CYS A 1 169 ? -1.295 5.069 -3.912 1.00 89.19 169 CYS A C 1
ATOM 1308 O O . CYS A 1 169 ? -0.904 4.314 -3.028 1.00 89.19 169 CYS A O 1
ATOM 1310 N N . LYS A 1 170 ? -1.282 4.707 -5.199 1.00 90.75 170 LYS A N 1
ATOM 1311 C CA . LYS A 1 170 ? -0.860 3.376 -5.652 1.00 90.75 170 LYS A CA 1
ATOM 1312 C C . LYS A 1 170 ? 0.612 3.128 -5.329 1.00 90.75 170 LYS A C 1
ATOM 1314 O O . LYS A 1 170 ? 0.932 2.101 -4.744 1.00 90.75 170 LYS A O 1
ATOM 1319 N N . LEU A 1 171 ? 1.478 4.087 -5.662 1.00 91.81 171 LEU A N 1
ATOM 1320 C CA . LEU A 1 171 ? 2.906 3.985 -5.365 1.00 91.81 171 LEU A CA 1
ATOM 1321 C C . LEU A 1 171 ? 3.161 3.971 -3.858 1.00 91.81 171 LEU A C 1
ATOM 1323 O O . LEU A 1 171 ? 3.952 3.160 -3.401 1.00 91.81 171 LEU A O 1
ATOM 1327 N N . ALA A 1 172 ? 2.457 4.802 -3.083 1.00 94.31 172 ALA A N 1
ATOM 1328 C CA . ALA A 1 172 ? 2.584 4.802 -1.629 1.00 94.31 172 ALA A CA 1
ATOM 1329 C C . ALA A 1 172 ? 2.216 3.441 -1.021 1.00 94.31 172 ALA A C 1
ATOM 1331 O O . ALA A 1 172 ? 2.951 2.952 -0.170 1.00 94.31 172 ALA A O 1
ATOM 1332 N N . LYS A 1 173 ? 1.137 2.792 -1.487 1.00 95.56 173 LYS A N 1
ATOM 1333 C CA . LYS A 1 173 ? 0.763 1.451 -1.010 1.00 95.56 173 LYS A CA 1
ATOM 1334 C C . LYS A 1 173 ? 1.850 0.417 -1.283 1.00 95.56 173 LYS A C 1
ATOM 1336 O O . LYS A 1 173 ? 2.224 -0.306 -0.369 1.00 95.56 173 LYS A O 1
ATOM 1341 N N . TRP A 1 174 ? 2.392 0.384 -2.500 1.00 96.81 174 TRP A N 1
ATOM 1342 C CA . TRP A 1 174 ? 3.492 -0.526 -2.840 1.00 96.81 174 TRP A CA 1
ATOM 1343 C C . TRP A 1 174 ? 4.738 -0.265 -1.992 1.00 96.81 174 TRP A C 1
ATOM 1345 O O . TRP A 1 174 ? 5.392 -1.204 -1.548 1.00 96.81 174 TRP A O 1
ATOM 1355 N N . THR A 1 175 ? 5.042 1.004 -1.717 1.00 96.75 175 THR A N 1
ATOM 1356 C CA . THR A 1 175 ? 6.149 1.371 -0.833 1.00 96.75 175 THR A CA 1
ATOM 1357 C C . THR A 1 175 ? 5.910 0.910 0.603 1.00 96.75 175 THR A C 1
ATOM 1359 O O . THR A 1 175 ? 6.833 0.363 1.196 1.00 96.75 175 THR A O 1
ATOM 1362 N N . VAL A 1 176 ? 4.697 1.073 1.159 1.00 97.12 176 VAL A N 1
ATOM 1363 C CA . VAL A 1 176 ? 4.360 0.527 2.491 1.00 97.12 176 VAL A CA 1
ATOM 1364 C C . VAL A 1 176 ? 4.578 -0.981 2.511 1.00 97.12 176 VAL A C 1
ATOM 1366 O O . VAL A 1 176 ? 5.254 -1.468 3.406 1.00 97.12 176 VAL A O 1
ATOM 1369 N N . GLN A 1 177 ? 4.045 -1.712 1.530 1.00 97.19 177 GLN A N 1
ATOM 1370 C CA . GLN A 1 177 ? 4.179 -3.172 1.466 1.00 97.19 177 GLN A CA 1
ATOM 1371 C C . GLN A 1 177 ? 5.648 -3.601 1.456 1.00 97.19 177 GLN A C 1
ATOM 1373 O O . GLN A 1 177 ? 6.047 -4.449 2.248 1.00 97.19 177 GLN A O 1
ATOM 1378 N N . ALA A 1 178 ? 6.475 -2.955 0.628 1.00 97.12 178 ALA A N 1
ATOM 1379 C CA . ALA A 1 178 ? 7.907 -3.236 0.569 1.00 97.12 178 ALA A CA 1
ATOM 1380 C C . ALA A 1 178 ? 8.636 -2.915 1.888 1.00 97.12 178 ALA A C 1
ATOM 1382 O O . ALA A 1 178 ? 9.557 -3.636 2.263 1.00 97.12 178 ALA A O 1
ATOM 1383 N N . LEU A 1 179 ? 8.234 -1.852 2.595 1.00 96.38 179 LEU A N 1
ATOM 1384 C CA . LEU A 1 179 ? 8.797 -1.491 3.900 1.00 96.38 179 LEU A CA 1
ATOM 1385 C C . LEU A 1 179 ? 8.365 -2.459 5.009 1.00 96.38 179 LEU A C 1
ATOM 1387 O O . LEU A 1 179 ? 9.201 -2.853 5.814 1.00 96.38 179 LEU A O 1
ATOM 1391 N N . LEU A 1 180 ? 7.090 -2.865 5.038 1.00 96.12 180 LEU A N 1
ATOM 1392 C CA . LEU A 1 180 ? 6.569 -3.840 6.003 1.00 96.12 180 LEU A CA 1
ATOM 1393 C C . LEU A 1 180 ? 7.205 -5.219 5.809 1.00 96.12 180 LEU A C 1
ATOM 1395 O O . LEU A 1 180 ? 7.554 -5.868 6.786 1.00 96.12 180 LEU A O 1
ATOM 1399 N N . ALA A 1 181 ? 7.413 -5.631 4.557 1.00 95.25 181 ALA A N 1
ATOM 1400 C CA . ALA A 1 181 ? 8.107 -6.869 4.211 1.00 95.25 181 ALA A CA 1
ATOM 1401 C C . ALA A 1 181 ? 9.637 -6.784 4.374 1.00 95.25 181 ALA A C 1
ATOM 1403 O O . ALA A 1 181 ? 10.334 -7.728 4.014 1.00 95.25 181 ALA A O 1
ATOM 1404 N N . ASN A 1 182 ? 10.171 -5.643 4.833 1.00 95.06 182 ASN A N 1
ATOM 1405 C CA . ASN A 1 182 ? 11.606 -5.380 4.955 1.00 95.06 182 ASN A CA 1
ATOM 1406 C C . ASN A 1 182 ? 12.401 -5.726 3.676 1.00 95.06 182 ASN A C 1
ATOM 1408 O O . ASN A 1 182 ? 13.488 -6.298 3.720 1.00 95.06 182 ASN A O 1
ATOM 1412 N N . SER A 1 183 ? 11.834 -5.413 2.508 1.00 96.25 183 SER A N 1
ATOM 1413 C CA . SER A 1 183 ? 12.455 -5.716 1.218 1.00 96.25 183 SER A CA 1
ATOM 1414 C C . SER A 1 183 ? 13.672 -4.821 0.965 1.00 96.25 183 SER A C 1
ATOM 1416 O O . SER A 1 183 ? 13.580 -3.596 1.048 1.00 96.25 183 SER A O 1
ATOM 1418 N N . ASP A 1 184 ? 14.793 -5.407 0.539 1.00 96.19 184 ASP A N 1
ATOM 1419 C CA . ASP A 1 184 ? 16.008 -4.646 0.196 1.00 96.19 184 ASP A CA 1
ATOM 1420 C C . ASP A 1 184 ? 15.812 -3.717 -1.013 1.00 96.19 184 ASP A C 1
ATOM 1422 O O . ASP A 1 184 ? 16.463 -2.675 -1.154 1.00 96.19 184 ASP A O 1
ATOM 1426 N N . ALA A 1 185 ? 14.920 -4.109 -1.924 1.00 96.19 185 ALA A N 1
ATOM 1427 C CA . ALA A 1 185 ? 14.692 -3.426 -3.182 1.00 96.19 185 ALA A CA 1
ATOM 1428 C C . ALA A 1 185 ? 13.224 -3.491 -3.608 1.00 96.19 185 ALA A C 1
ATOM 1430 O O . ALA A 1 185 ? 12.576 -4.529 -3.514 1.00 96.19 185 ALA A O 1
ATOM 1431 N N . ILE A 1 186 ? 12.738 -2.390 -4.179 1.00 96.00 186 ILE A N 1
ATOM 1432 C CA . ILE A 1 186 ? 11.512 -2.335 -4.972 1.00 96.00 186 ILE A CA 1
ATOM 1433 C C . ILE A 1 186 ? 11.895 -2.142 -6.443 1.00 96.00 186 ILE A C 1
ATOM 1435 O O . ILE A 1 186 ? 12.715 -1.281 -6.778 1.00 96.00 186 ILE A O 1
ATOM 1439 N N . LYS A 1 187 ? 11.338 -2.970 -7.332 1.00 95.19 187 LYS A N 1
ATOM 1440 C CA . LYS A 1 187 ? 11.589 -2.907 -8.778 1.00 95.19 187 LYS A CA 1
ATOM 1441 C C . LYS A 1 187 ? 10.319 -2.507 -9.527 1.00 95.19 187 LYS A C 1
ATOM 1443 O O . LYS A 1 187 ? 9.272 -3.125 -9.365 1.00 95.19 187 LYS A O 1
ATOM 1448 N N . PHE A 1 188 ? 10.436 -1.505 -10.391 1.00 93.75 188 PHE A N 1
ATOM 1449 C CA . PHE A 1 188 ? 9.378 -1.051 -11.287 1.00 93.75 188 PHE A CA 1
ATOM 1450 C C . PHE A 1 188 ? 9.663 -1.489 -12.719 1.00 93.75 188 PHE A C 1
ATOM 1452 O O . PHE A 1 188 ? 10.775 -1.317 -13.213 1.00 93.75 188 PHE A O 1
ATOM 1459 N N . GLY A 1 189 ? 8.647 -2.028 -13.392 1.00 93.12 189 GLY A N 1
ATOM 1460 C CA . GLY A 1 189 ? 8.652 -2.260 -14.834 1.00 93.12 189 GLY A CA 1
ATOM 1461 C C . GLY A 1 189 ? 7.812 -1.201 -15.540 1.00 93.12 189 GLY A C 1
ATOM 1462 O O . GLY A 1 189 ? 6.641 -1.015 -15.213 1.00 93.12 189 GLY A O 1
ATOM 1463 N N . TYR A 1 190 ? 8.395 -0.515 -16.519 1.00 91.06 190 TYR A N 1
ATOM 1464 C CA . TYR A 1 190 ? 7.683 0.455 -17.345 1.00 91.06 190 TYR A CA 1
ATOM 1465 C C . TYR A 1 190 ? 7.031 -0.266 -18.519 1.00 91.06 190 TYR A C 1
ATOM 1467 O O . TYR A 1 190 ? 7.698 -0.632 -19.486 1.00 91.06 190 TYR A O 1
ATOM 1475 N N . VAL A 1 191 ? 5.721 -0.479 -18.425 1.00 93.75 191 VAL A N 1
ATOM 1476 C CA . VAL A 1 191 ? 4.935 -1.191 -19.434 1.00 93.75 191 VAL A CA 1
ATOM 1477 C C . VAL A 1 191 ? 4.038 -0.205 -20.172 1.00 93.75 191 VAL A C 1
ATOM 1479 O O . VAL A 1 191 ? 3.335 0.590 -19.552 1.00 93.75 191 VAL A O 1
ATOM 1482 N N . SER A 1 192 ? 4.041 -0.274 -21.500 1.00 91.06 192 SER A N 1
ATOM 1483 C CA . SER A 1 192 ? 3.149 0.507 -22.358 1.00 91.06 192 SER A CA 1
ATOM 1484 C C . SER A 1 192 ? 2.378 -0.408 -23.297 1.00 91.06 192 SER A C 1
ATOM 1486 O O . SER A 1 192 ? 2.841 -1.492 -23.650 1.00 91.06 192 SER A O 1
ATOM 1488 N N . ARG A 1 193 ? 1.202 0.033 -23.746 1.00 93.06 193 ARG A N 1
ATOM 1489 C CA . ARG A 1 193 ? 0.501 -0.626 -24.854 1.00 93.06 193 ARG A CA 1
ATOM 1490 C C . ARG A 1 193 ? 1.340 -0.515 -26.123 1.00 93.06 193 ARG A C 1
ATOM 1492 O O . ARG A 1 193 ? 1.963 0.522 -26.357 1.00 93.06 193 ARG A O 1
ATOM 1499 N N . MET A 1 194 ? 1.313 -1.552 -26.957 1.00 89.50 194 MET A N 1
ATOM 1500 C CA . MET A 1 194 ? 1.941 -1.504 -28.284 1.00 89.50 194 MET A CA 1
ATOM 1501 C C . MET A 1 194 ? 1.245 -0.498 -29.207 1.00 89.50 194 MET A C 1
ATOM 1503 O O . MET A 1 194 ? 1.892 0.215 -29.966 1.00 89.50 194 MET A O 1
ATOM 1507 N N . SER A 1 195 ? -0.084 -0.428 -29.126 1.00 90.88 195 SER A N 1
ATOM 1508 C CA . SER A 1 195 ? -0.906 0.562 -29.816 1.00 90.88 195 SER A CA 1
ATOM 1509 C C . SER A 1 195 ? -1.839 1.202 -28.805 1.00 90.88 195 SER A C 1
ATOM 1511 O O . SER A 1 195 ? -2.456 0.503 -28.005 1.00 90.88 195 SER A O 1
ATOM 1513 N N . VAL A 1 196 ? -1.999 2.525 -28.855 1.00 86.75 196 VAL A N 1
ATOM 1514 C CA . VAL A 1 196 ? -2.872 3.257 -27.918 1.00 86.75 196 VAL A CA 1
ATOM 1515 C C . VAL A 1 196 ? -4.304 2.709 -27.903 1.00 86.75 196 VAL A C 1
ATOM 1517 O O . VAL A 1 196 ? -4.947 2.711 -26.854 1.00 86.75 196 VAL A O 1
ATOM 1520 N N . ARG A 1 197 ? -4.769 2.174 -29.042 1.00 91.25 197 ARG A N 1
ATOM 1521 C CA . ARG A 1 197 ? -6.110 1.597 -29.225 1.00 91.25 197 ARG A CA 1
ATOM 1522 C C . ARG A 1 197 ? -6.225 0.140 -28.769 1.00 91.25 197 ARG A C 1
ATOM 1524 O O . ARG A 1 197 ? -7.336 -0.322 -28.557 1.00 91.25 197 ARG A O 1
ATOM 1531 N N . ASN A 1 198 ? -5.111 -0.582 -28.635 1.00 87.81 198 ASN A N 1
ATOM 1532 C CA . ASN A 1 198 ? -5.106 -2.004 -28.297 1.00 87.81 198 ASN A CA 1
ATOM 1533 C C . ASN A 1 198 ? -4.642 -2.211 -26.848 1.00 87.81 198 ASN A C 1
ATOM 1535 O O . ASN A 1 198 ? -3.471 -2.014 -26.532 1.00 87.81 198 ASN A O 1
ATOM 1539 N N . SER A 1 199 ? -5.555 -2.630 -25.973 1.00 91.19 199 SER A N 1
ATOM 1540 C CA . SER A 1 199 ? -5.271 -2.959 -24.570 1.00 91.19 199 SER A CA 1
ATOM 1541 C C . SER A 1 199 ? -4.818 -4.405 -24.345 1.00 91.19 199 SER A C 1
ATOM 1543 O O . SER A 1 199 ? -4.507 -4.754 -23.214 1.00 91.19 199 SER A O 1
ATOM 1545 N N . ALA A 1 200 ? -4.776 -5.258 -25.371 1.00 91.25 200 ALA A N 1
ATOM 1546 C CA . ALA A 1 200 ? -4.394 -6.663 -25.222 1.00 91.25 200 ALA A CA 1
ATOM 1547 C C . ALA A 1 200 ? -2.879 -6.892 -25.332 1.00 91.25 200 ALA A C 1
ATOM 1549 O O . ALA A 1 200 ? -2.359 -7.858 -24.774 1.00 91.25 200 ALA A O 1
ATOM 1550 N N . GLN A 1 201 ? -2.170 -6.021 -26.055 1.00 92.00 201 GLN A N 1
ATOM 1551 C CA . GLN A 1 201 ? -0.747 -6.175 -26.357 1.00 92.00 201 GLN A CA 1
ATOM 1552 C C . GLN A 1 201 ? 0.086 -5.069 -25.716 1.00 92.00 201 GLN A C 1
ATOM 1554 O O . GLN A 1 201 ? -0.157 -3.877 -25.927 1.00 92.00 201 GLN A O 1
ATOM 1559 N N . HIS A 1 202 ? 1.112 -5.480 -24.977 1.00 95.81 202 HIS A N 1
ATOM 1560 C CA . HIS A 1 202 ? 1.965 -4.589 -24.206 1.00 95.81 202 HIS A CA 1
ATOM 1561 C C . HIS A 1 202 ? 3.442 -4.878 -24.446 1.00 95.81 202 HIS A C 1
ATOM 1563 O O . HIS A 1 202 ? 3.834 -5.984 -24.819 1.00 95.81 202 HIS A O 1
ATOM 1569 N N . VAL A 1 203 ? 4.263 -3.868 -24.194 1.00 95.50 203 VAL A N 1
ATOM 1570 C CA . VAL A 1 203 ? 5.711 -3.929 -24.321 1.00 95.50 203 VAL A CA 1
ATOM 1571 C C . VAL A 1 203 ? 6.363 -3.323 -23.079 1.00 95.50 203 VAL A C 1
ATOM 1573 O O . VAL A 1 203 ? 5.904 -2.307 -22.549 1.00 95.50 203 VAL A O 1
ATOM 1576 N N . ILE A 1 204 ? 7.421 -3.966 -22.602 1.00 94.81 204 ILE A N 1
ATOM 1577 C CA . ILE A 1 204 ? 8.277 -3.500 -21.517 1.00 94.81 204 ILE A CA 1
ATOM 1578 C C . ILE A 1 204 ? 9.327 -2.573 -22.127 1.00 94.81 204 ILE A C 1
ATOM 1580 O O . ILE A 1 204 ? 10.074 -2.962 -23.025 1.00 94.81 204 ILE A O 1
ATOM 1584 N N . LEU A 1 205 ? 9.366 -1.338 -21.639 1.00 92.69 205 LEU A N 1
ATOM 1585 C CA . LEU A 1 205 ? 10.243 -0.269 -22.117 1.00 92.69 205 LEU A CA 1
ATOM 1586 C C . LEU A 1 205 ? 11.489 -0.084 -21.244 1.00 92.69 205 LEU A C 1
ATOM 1588 O O . LEU A 1 205 ? 12.434 0.586 -21.654 1.00 92.69 205 LEU A O 1
ATOM 1592 N N . GLY A 1 206 ? 11.486 -0.663 -20.047 1.00 91.06 206 GLY A N 1
ATOM 1593 C CA . GLY A 1 206 ? 12.621 -0.663 -19.137 1.00 91.06 206 GLY A CA 1
ATOM 1594 C C . GLY A 1 206 ? 12.215 -1.059 -17.726 1.00 91.06 206 GLY A C 1
ATOM 1595 O O . GLY A 1 206 ? 11.025 -1.176 -17.413 1.00 91.06 206 GLY A O 1
ATOM 1596 N N . THR A 1 207 ? 13.213 -1.236 -16.873 1.00 93.25 207 THR A N 1
ATOM 1597 C CA . THR A 1 207 ? 13.039 -1.480 -15.442 1.00 93.25 207 THR A CA 1
ATOM 1598 C C . THR A 1 207 ? 13.811 -0.448 -14.631 1.00 93.25 207 THR A C 1
ATOM 1600 O O . THR A 1 207 ? 14.731 0.207 -15.120 1.00 93.25 207 THR A O 1
ATOM 1603 N N . GLN A 1 208 ? 13.420 -0.273 -13.375 1.00 90.56 208 GLN A N 1
ATOM 1604 C CA . GLN A 1 208 ? 14.148 0.546 -12.419 1.00 90.56 208 GLN A CA 1
ATOM 1605 C C . GLN A 1 208 ? 14.109 -0.114 -11.050 1.00 90.56 208 GLN A C 1
ATOM 1607 O O . GLN A 1 208 ? 13.057 -0.565 -10.609 1.00 90.56 208 GLN A O 1
ATOM 1612 N N . GLN A 1 209 ? 15.251 -0.147 -10.373 1.00 94.31 209 GLN A N 1
ATOM 1613 C CA . GLN A 1 209 ? 15.377 -0.632 -9.005 1.00 94.31 209 GLN A CA 1
ATOM 1614 C C . GLN A 1 209 ? 15.639 0.544 -8.067 1.00 94.31 209 GLN A C 1
ATOM 1616 O O . GLN A 1 209 ? 16.457 1.408 -8.379 1.00 94.31 209 GLN A O 1
ATOM 1621 N N . LEU A 1 210 ? 14.964 0.561 -6.922 1.00 94.25 210 LEU A N 1
ATOM 1622 C CA . LEU A 1 210 ? 15.130 1.557 -5.864 1.00 94.25 210 LEU A CA 1
ATOM 1623 C C . LEU A 1 210 ? 15.152 0.855 -4.503 1.00 94.25 210 LEU A C 1
ATOM 1625 O O . LEU A 1 210 ? 14.576 -0.224 -4.361 1.00 94.25 210 LEU A O 1
ATOM 1629 N N . ARG A 1 211 ? 15.774 1.462 -3.488 1.00 96.81 211 ARG A N 1
ATOM 1630 C CA . ARG A 1 211 ? 15.584 1.013 -2.100 1.00 96.81 211 ARG A CA 1
ATOM 1631 C C . ARG A 1 211 ? 14.258 1.579 -1.573 1.00 96.81 211 ARG A C 1
ATOM 1633 O O . ARG A 1 211 ? 14.018 2.776 -1.768 1.00 96.81 211 ARG A O 1
ATOM 1640 N N . PRO A 1 212 ? 13.402 0.788 -0.898 1.00 96.81 212 PRO A N 1
ATOM 1641 C CA . PRO A 1 212 ? 12.095 1.270 -0.441 1.00 96.81 212 PRO A CA 1
ATOM 1642 C C . PRO A 1 212 ? 12.171 2.496 0.474 1.00 96.81 212 PRO A C 1
ATOM 1644 O O . PRO A 1 212 ? 11.381 3.423 0.313 1.00 96.81 212 PRO A O 1
ATOM 1647 N N . VAL A 1 213 ? 13.166 2.549 1.368 1.00 95.12 213 VAL A N 1
ATOM 1648 C CA . VAL A 1 213 ? 13.373 3.674 2.299 1.00 95.12 213 VAL A CA 1
ATOM 1649 C C . VAL A 1 213 ? 13.645 4.985 1.555 1.00 95.12 213 VAL A C 1
ATOM 1651 O O . VAL A 1 213 ? 13.025 6.006 1.844 1.00 95.12 213 VAL A O 1
ATOM 1654 N N . GLU A 1 214 ? 14.523 4.962 0.552 1.00 94.56 214 GLU A N 1
ATOM 1655 C CA . GLU A 1 214 ? 14.803 6.143 -0.278 1.00 94.56 214 GLU A CA 1
ATOM 1656 C C . GLU A 1 214 ? 13.596 6.525 -1.134 1.00 94.56 214 GLU A C 1
ATOM 1658 O O . GLU A 1 214 ? 13.285 7.702 -1.314 1.00 94.56 214 GLU A O 1
ATOM 1663 N N . PHE A 1 215 ? 12.892 5.528 -1.675 1.00 94.62 215 PHE A N 1
ATOM 1664 C CA . PHE A 1 215 ? 11.727 5.791 -2.503 1.00 94.62 215 PHE A CA 1
ATOM 1665 C C . PHE A 1 215 ? 10.583 6.419 -1.698 1.00 94.62 215 PHE A C 1
ATOM 1667 O O . PHE A 1 215 ? 9.947 7.348 -2.193 1.00 94.62 215 PHE A O 1
ATOM 1674 N N . ALA A 1 216 ? 10.375 5.996 -0.447 1.00 94.69 216 ALA A N 1
ATOM 1675 C CA . ALA A 1 216 ? 9.420 6.610 0.472 1.00 94.69 216 ALA A CA 1
ATOM 1676 C C . ALA A 1 216 ? 9.697 8.108 0.670 1.00 94.69 216 ALA A C 1
ATOM 1678 O O . ALA A 1 216 ? 8.781 8.925 0.544 1.00 94.69 216 ALA A O 1
ATOM 1679 N N . GLN A 1 217 ? 10.964 8.482 0.880 1.00 92.19 217 GLN A N 1
ATOM 1680 C CA . GLN A 1 217 ? 11.378 9.885 0.990 1.00 92.19 217 GLN A CA 1
ATOM 1681 C C . GLN A 1 217 ? 11.069 10.666 -0.299 1.00 92.19 217 GLN A C 1
ATOM 1683 O O . GLN A 1 217 ? 10.495 11.756 -0.237 1.00 92.19 217 GLN A O 1
ATOM 1688 N N . ASN A 1 218 ? 11.348 10.080 -1.469 1.00 89.69 218 ASN A N 1
ATOM 1689 C CA . ASN A 1 218 ? 11.092 10.705 -2.773 1.00 89.69 218 ASN A CA 1
ATOM 1690 C C . ASN A 1 218 ? 9.604 10.972 -3.051 1.00 89.69 218 ASN A C 1
ATOM 1692 O O . ASN A 1 218 ? 9.272 11.955 -3.710 1.00 89.69 218 ASN A O 1
ATOM 1696 N N . ILE A 1 219 ? 8.697 10.131 -2.546 1.00 90.44 219 ILE A N 1
ATOM 1697 C CA . ILE A 1 219 ? 7.240 10.330 -2.676 1.00 90.44 219 ILE A CA 1
ATOM 1698 C C . ILE A 1 219 ? 6.630 11.093 -1.483 1.00 90.44 219 ILE A C 1
ATOM 1700 O O . ILE A 1 219 ? 5.404 11.119 -1.305 1.00 90.44 219 ILE A O 1
ATOM 1704 N N . SER A 1 220 ? 7.486 11.702 -0.653 1.00 90.62 220 SER A N 1
ATOM 1705 C CA . SER A 1 220 ? 7.122 12.436 0.565 1.00 90.62 220 SER A CA 1
ATOM 1706 C C . SER A 1 220 ? 6.271 11.608 1.528 1.00 90.62 220 SER A C 1
ATOM 1708 O O . SER A 1 220 ? 5.331 12.124 2.132 1.00 90.62 220 SER A O 1
ATOM 1710 N N . MET A 1 221 ? 6.526 10.304 1.615 1.00 90.38 221 MET A N 1
ATOM 1711 C CA . MET A 1 221 ? 5.822 9.382 2.497 1.00 90.38 221 MET A CA 1
ATOM 1712 C C . MET A 1 221 ? 6.588 9.229 3.810 1.00 90.38 221 MET A C 1
ATOM 1714 O O . MET A 1 221 ? 7.761 8.872 3.817 1.00 90.38 221 MET A O 1
ATOM 1718 N N . ASN A 1 222 ? 5.899 9.496 4.919 1.00 93.56 222 ASN A N 1
ATOM 1719 C CA . ASN A 1 222 ? 6.440 9.368 6.265 1.00 93.56 222 ASN A CA 1
ATOM 1720 C C . ASN A 1 222 ? 5.797 8.159 6.963 1.00 93.56 222 ASN A C 1
ATOM 1722 O O . ASN A 1 222 ? 4.575 8.125 7.124 1.00 93.56 222 ASN A O 1
ATOM 1726 N N . MET A 1 223 ? 6.617 7.188 7.374 1.00 94.62 223 MET A N 1
ATOM 1727 C CA . MET A 1 223 ? 6.142 5.996 8.080 1.00 94.62 223 MET A CA 1
ATOM 1728 C C . MET A 1 223 ? 5.597 6.309 9.472 1.00 94.62 223 MET A C 1
ATOM 1730 O O . MET A 1 223 ? 4.616 5.688 9.863 1.00 94.62 223 MET A O 1
ATOM 1734 N N . ASP A 1 224 ? 6.129 7.309 10.178 1.00 96.69 224 ASP A N 1
ATOM 1735 C CA . ASP A 1 224 ? 5.605 7.708 11.490 1.00 96.69 224 ASP A CA 1
ATOM 1736 C C . ASP A 1 224 ? 4.159 8.203 11.367 1.00 96.69 224 ASP A C 1
ATOM 1738 O O . ASP A 1 224 ? 3.306 7.895 12.200 1.00 96.69 224 ASP A O 1
ATOM 1742 N N . ASN A 1 225 ? 3.848 8.931 10.287 1.00 96.81 225 ASN A N 1
ATOM 1743 C CA . ASN A 1 225 ? 2.474 9.326 9.986 1.00 96.81 225 ASN A CA 1
ATOM 1744 C C . ASN A 1 225 ? 1.599 8.111 9.650 1.00 96.81 225 ASN A C 1
ATOM 1746 O O . ASN A 1 225 ? 0.495 8.006 10.178 1.00 96.81 225 ASN A O 1
ATOM 1750 N N . GLY A 1 226 ? 2.099 7.174 8.837 1.00 96.38 226 GLY A N 1
ATOM 1751 C CA . GLY A 1 226 ? 1.396 5.925 8.525 1.00 96.38 226 GLY A CA 1
ATOM 1752 C C . GLY A 1 226 ? 1.034 5.127 9.781 1.00 96.38 226 GLY A C 1
ATOM 1753 O O . GLY A 1 226 ? -0.128 4.760 9.965 1.00 96.38 226 GLY A O 1
ATOM 1754 N N . TRP A 1 227 ? 1.992 4.938 10.690 1.00 97.81 227 TRP A N 1
ATOM 1755 C CA . TRP A 1 227 ? 1.773 4.290 11.984 1.00 97.81 227 TRP A CA 1
ATOM 1756 C C . TRP A 1 227 ? 0.818 5.073 12.885 1.00 97.81 227 TRP A C 1
ATOM 1758 O O . TRP A 1 227 ? -0.039 4.472 13.528 1.00 97.81 227 TRP A O 1
ATOM 1768 N N . GLY A 1 228 ? 0.904 6.406 12.895 1.00 97.88 228 GLY A N 1
ATOM 1769 C CA . GLY A 1 228 ? -0.030 7.262 13.628 1.00 97.88 228 GLY A CA 1
ATOM 1770 C C . GLY A 1 228 ? -1.474 7.112 13.142 1.00 97.88 228 GLY A C 1
ATOM 1771 O O . GLY A 1 228 ? -2.391 7.001 13.956 1.00 97.88 228 GLY A O 1
ATOM 1772 N N . ILE A 1 229 ? -1.681 7.049 11.823 1.00 97.25 229 ILE A N 1
ATOM 1773 C CA . ILE A 1 229 ? -2.994 6.799 11.212 1.00 97.25 229 ILE A CA 1
ATOM 1774 C C . ILE A 1 229 ? -3.501 5.410 11.595 1.00 97.25 229 ILE A C 1
ATOM 1776 O O . ILE A 1 229 ? -4.630 5.287 12.068 1.00 97.25 229 ILE A O 1
ATOM 1780 N N . LEU A 1 230 ? -2.668 4.378 11.436 1.00 97.06 230 LEU A N 1
ATOM 1781 C CA . LEU A 1 230 ? -3.041 3.011 11.792 1.00 97.06 230 LEU A CA 1
ATOM 1782 C C . LEU A 1 230 ? -3.437 2.913 13.270 1.00 97.06 230 LEU A C 1
ATOM 1784 O O . LEU A 1 230 ? -4.483 2.355 13.590 1.00 97.06 230 LEU A O 1
ATOM 1788 N N . ARG A 1 231 ? -2.644 3.513 14.163 1.00 97.19 231 ARG A N 1
ATOM 1789 C CA . ARG A 1 231 ? -2.920 3.541 15.600 1.00 97.19 231 ARG A CA 1
ATOM 1790 C C . ARG A 1 231 ? -4.249 4.223 15.914 1.00 97.19 231 ARG A C 1
ATOM 1792 O O . ARG A 1 231 ? -5.030 3.679 16.687 1.00 97.19 231 ARG A O 1
ATOM 1799 N N . CYS A 1 232 ? -4.533 5.362 15.284 1.00 96.62 232 CYS A N 1
ATOM 1800 C CA . CYS A 1 232 ? -5.805 6.066 15.450 1.00 96.62 232 CYS A CA 1
ATOM 1801 C C . CYS A 1 232 ? -7.005 5.200 15.035 1.00 96.62 232 CYS A C 1
ATOM 1803 O O . CYS A 1 232 ? -8.039 5.228 15.703 1.00 96.62 232 CYS A O 1
ATOM 1805 N N . VAL A 1 233 ? -6.876 4.430 13.950 1.00 96.00 233 VAL A N 1
ATOM 1806 C CA . VAL A 1 233 ? -7.927 3.504 13.503 1.00 96.00 233 VAL A CA 1
ATOM 1807 C C . VAL A 1 233 ? -8.094 2.358 14.501 1.00 96.00 233 VAL A C 1
ATOM 1809 O O . VAL A 1 233 ? -9.216 2.090 14.924 1.00 96.00 233 VAL A O 1
ATOM 1812 N N . ILE A 1 234 ? -6.996 1.731 14.937 1.00 96.38 234 ILE A N 1
ATOM 1813 C CA . ILE A 1 234 ? -7.025 0.639 15.923 1.00 96.38 234 ILE A CA 1
ATOM 1814 C C . ILE A 1 234 ? -7.666 1.103 17.238 1.00 96.38 234 ILE A C 1
ATOM 1816 O O . ILE A 1 234 ? -8.562 0.432 17.740 1.00 96.38 234 ILE A O 1
ATOM 1820 N N . ASP A 1 235 ? -7.281 2.268 17.766 1.00 96.25 235 ASP A N 1
ATOM 1821 C CA . ASP A 1 235 ? -7.860 2.828 18.996 1.00 96.25 235 ASP A CA 1
ATOM 1822 C C . ASP A 1 235 ? -9.353 3.173 18.843 1.00 96.25 235 ASP A C 1
ATOM 1824 O O . ASP A 1 235 ? -10.109 3.160 19.818 1.00 96.25 235 ASP A O 1
ATOM 1828 N N . SER A 1 236 ? -9.806 3.515 17.633 1.00 95.06 236 SER A N 1
ATOM 1829 C CA . SER A 1 236 ? -11.230 3.721 17.353 1.00 95.06 236 SER A CA 1
ATOM 1830 C C . SER A 1 236 ? -12.001 2.403 17.401 1.00 95.06 236 SER A C 1
ATOM 1832 O O . SER A 1 236 ? -13.027 2.337 18.081 1.00 95.06 236 SER A O 1
ATOM 1834 N N . CYS A 1 237 ? -11.467 1.348 16.776 1.00 94.75 237 CYS A N 1
ATOM 1835 C CA . CYS A 1 237 ? -12.058 0.009 16.771 1.00 94.75 237 CYS A CA 1
ATOM 1836 C C . CYS A 1 237 ? -12.054 -0.646 18.162 1.00 94.75 237 CYS A C 1
ATOM 1838 O O . CYS A 1 237 ? -13.076 -1.174 18.582 1.00 94.75 237 CYS A O 1
ATOM 1840 N N . MET A 1 238 ? -10.951 -0.557 18.912 1.00 95.25 238 MET A N 1
ATOM 1841 C CA . MET A 1 238 ? -10.809 -1.170 20.245 1.00 95.25 238 MET A CA 1
ATOM 1842 C C . MET A 1 238 ? -11.714 -0.541 21.317 1.00 95.25 238 MET A C 1
ATOM 1844 O O . MET A 1 238 ? -11.918 -1.130 22.374 1.00 95.25 238 MET A O 1
ATOM 1848 N N . ARG A 1 239 ? -12.262 0.658 21.068 1.00 95.81 239 ARG A N 1
ATOM 1849 C CA . ARG A 1 239 ? -13.274 1.289 21.936 1.00 95.81 239 ARG A CA 1
ATOM 1850 C C . ARG A 1 239 ? -14.692 0.778 21.683 1.00 95.81 239 ARG A C 1
ATOM 1852 O O . ARG A 1 239 ? -15.580 1.084 22.477 1.00 95.81 239 ARG A O 1
ATOM 1859 N N . GLN A 1 240 ? -14.922 0.076 20.577 1.00 95.19 240 GLN A N 1
ATOM 1860 C CA . GLN A 1 240 ? -16.244 -0.426 20.223 1.00 95.19 240 GLN A CA 1
ATOM 1861 C C . GLN A 1 240 ? -16.509 -1.785 20.885 1.00 95.19 240 GLN A C 1
ATOM 1863 O O . GLN A 1 240 ? -15.563 -2.506 21.209 1.00 95.19 240 GLN A O 1
ATOM 1868 N N . PRO A 1 241 ? -17.784 -2.150 21.112 1.00 95.31 241 PRO A N 1
ATOM 1869 C CA . PRO A 1 241 ? -18.132 -3.505 21.528 1.00 95.31 241 PRO A CA 1
ATOM 1870 C C . PRO A 1 241 ? -17.745 -4.544 20.461 1.00 95.31 241 PRO A C 1
ATOM 1872 O O . PRO A 1 241 ? -17.384 -4.213 19.335 1.00 95.31 241 PRO A O 1
ATOM 1875 N N . GLN A 1 242 ? -17.825 -5.827 20.808 1.00 93.38 242 GLN A N 1
ATOM 1876 C CA . GLN A 1 242 ? -17.629 -6.897 19.832 1.00 93.38 242 GLN A CA 1
ATOM 1877 C C . GLN A 1 242 ? -18.704 -6.816 18.736 1.00 93.38 242 GLN A C 1
ATOM 1879 O O . GLN A 1 242 ? -19.890 -6.695 19.038 1.00 93.38 242 GLN A O 1
ATOM 1884 N N . GLY A 1 243 ? -18.291 -6.888 17.470 1.00 92.31 243 GLY A N 1
ATOM 1885 C CA . GLY A 1 243 ? -19.205 -6.815 16.333 1.00 92.31 243 GLY A CA 1
ATOM 1886 C C . GLY A 1 243 ? -18.487 -6.656 14.995 1.00 92.31 243 GLY A C 1
ATOM 1887 O O . GLY A 1 243 ? -17.256 -6.644 14.926 1.00 92.31 243 GLY A O 1
ATOM 1888 N N . LYS A 1 244 ? -19.273 -6.528 13.921 1.00 92.12 244 LYS A N 1
ATOM 1889 C CA . LYS A 1 244 ? -18.778 -6.255 12.566 1.00 92.12 244 LYS A CA 1
ATOM 1890 C C . LYS A 1 244 ? -18.795 -4.754 12.282 1.00 92.12 244 LYS A C 1
ATOM 1892 O O . LYS A 1 244 ? -19.769 -4.055 12.568 1.00 92.12 244 LYS A O 1
ATOM 1897 N N . TYR A 1 245 ? -17.723 -4.275 11.662 1.00 94.12 245 TYR A N 1
ATOM 1898 C CA . TYR A 1 245 ? -17.527 -2.864 11.347 1.00 94.12 245 TYR A CA 1
ATOM 1899 C C . TYR A 1 245 ? -17.056 -2.688 9.909 1.00 94.12 245 TYR A C 1
ATOM 1901 O O . TYR A 1 245 ? -16.390 -3.559 9.352 1.00 94.12 245 TYR A O 1
ATOM 1909 N N . LEU A 1 246 ? -17.365 -1.534 9.321 1.00 92.56 246 LEU A N 1
ATOM 1910 C CA . LEU A 1 246 ? -16.884 -1.155 7.996 1.00 92.56 246 LEU A CA 1
ATOM 1911 C C . LEU A 1 246 ? -16.188 0.195 8.055 1.00 92.56 246 LEU A C 1
ATOM 1913 O O . LEU A 1 246 ? -16.786 1.197 8.440 1.00 92.56 246 LEU A O 1
ATOM 1917 N N . LEU A 1 247 ? -14.938 0.230 7.608 1.00 93.25 247 LEU A N 1
ATOM 1918 C CA . LEU A 1 247 ? -14.215 1.471 7.389 1.00 93.25 247 LEU A CA 1
ATOM 1919 C C . LEU A 1 247 ? -14.293 1.838 5.903 1.00 93.25 247 LEU A C 1
ATOM 1921 O O . LEU A 1 247 ? -13.796 1.103 5.051 1.00 93.25 247 LEU A O 1
ATOM 1925 N N . MET A 1 248 ? -14.917 2.970 5.580 1.00 90.19 248 MET A N 1
ATOM 1926 C CA . MET A 1 248 ? -15.144 3.393 4.196 1.00 90.19 248 MET A CA 1
ATOM 1927 C C . MET A 1 248 ? -14.703 4.836 3.971 1.00 90.19 248 MET A C 1
ATOM 1929 O O . MET A 1 248 ? -15.050 5.741 4.727 1.00 90.19 248 MET A O 1
ATOM 1933 N N . LYS A 1 249 ? -13.971 5.065 2.880 1.00 88.62 249 LYS A N 1
ATOM 1934 C CA . LYS A 1 249 ? -13.634 6.408 2.404 1.00 88.62 249 LYS A CA 1
ATOM 1935 C C . LYS A 1 249 ? -14.829 7.026 1.680 1.00 88.62 249 LYS A C 1
ATOM 1937 O O . LYS A 1 249 ? -15.368 6.417 0.757 1.00 88.62 249 LYS A O 1
ATOM 1942 N N . ASP A 1 250 ? -15.201 8.250 2.045 1.00 85.75 250 ASP A N 1
ATOM 1943 C CA . ASP A 1 250 ? -16.279 8.971 1.366 1.00 85.75 250 ASP A CA 1
ATOM 1944 C C . ASP A 1 250 ? -15.866 9.311 -0.079 1.00 85.75 250 ASP A C 1
ATOM 1946 O O . ASP A 1 250 ? -14.786 9.865 -0.295 1.00 85.75 250 ASP A O 1
ATOM 1950 N N . PRO A 1 251 ? -16.666 9.004 -1.110 1.00 82.00 251 PRO A N 1
ATOM 1951 C CA . PRO A 1 251 ? -16.279 9.260 -2.498 1.00 82.00 251 PRO A CA 1
ATOM 1952 C C . PRO A 1 251 ? -16.055 10.739 -2.832 1.00 82.00 251 PRO A C 1
ATOM 1954 O O . PRO A 1 251 ? -15.165 11.045 -3.632 1.00 82.00 251 PRO A O 1
ATOM 1957 N N . GLN A 1 252 ? -16.822 11.628 -2.202 1.00 80.81 252 GLN A N 1
ATOM 1958 C CA . GLN A 1 252 ? -16.918 13.060 -2.483 1.00 80.81 252 GLN A CA 1
ATOM 1959 C C . GLN A 1 252 ? -16.104 13.905 -1.496 1.00 80.81 252 GLN A C 1
ATOM 1961 O O . GLN A 1 252 ? -15.502 14.908 -1.879 1.00 80.81 252 GLN A O 1
ATOM 1966 N N . SER A 1 253 ? -16.038 13.484 -0.236 1.00 85.00 253 SER A N 1
ATOM 1967 C CA . SER A 1 253 ? -15.343 14.189 0.838 1.00 85.00 253 SER A CA 1
ATOM 1968 C C . SER A 1 253 ? -14.017 13.506 1.212 1.00 85.00 253 SER A C 1
ATOM 1970 O O . SER A 1 253 ? -13.895 12.283 1.145 1.00 85.00 253 SER A O 1
ATOM 1972 N N . PRO A 1 254 ? -12.983 14.266 1.616 1.00 89.50 254 PRO A N 1
ATOM 1973 C CA . PRO A 1 254 ? -11.699 13.719 2.056 1.00 89.50 254 PRO A CA 1
ATOM 1974 C C . PRO A 1 254 ? -11.786 13.214 3.508 1.00 89.50 254 PRO A C 1
ATOM 1976 O O . PRO A 1 254 ? -11.098 13.716 4.398 1.00 89.50 254 PRO A O 1
ATOM 1979 N N . VAL A 1 255 ? -12.681 12.256 3.751 1.00 90.75 255 VAL A N 1
ATOM 1980 C CA . VAL A 1 255 ? -12.938 11.667 5.070 1.00 90.75 255 VAL A CA 1
ATOM 1981 C C . VAL A 1 255 ? -13.043 10.147 4.971 1.00 90.75 255 VAL A C 1
ATOM 1983 O O . VAL A 1 255 ? -13.450 9.600 3.942 1.00 90.75 255 VAL A O 1
ATOM 1986 N N . VAL A 1 256 ? -12.690 9.462 6.055 1.00 92.38 256 VAL A N 1
ATOM 1987 C CA . VAL A 1 256 ? -12.986 8.042 6.271 1.00 92.38 256 VAL A CA 1
ATOM 1988 C C . VAL A 1 256 ? -14.028 7.929 7.376 1.00 92.38 256 VAL A C 1
ATOM 1990 O O . VAL A 1 256 ? -13.898 8.584 8.407 1.00 92.38 256 VAL A O 1
ATOM 1993 N N . ARG A 1 257 ? -15.053 7.102 7.178 1.00 93.50 257 ARG A N 1
ATOM 1994 C CA . ARG A 1 257 ? -16.085 6.825 8.179 1.00 93.50 257 ARG A CA 1
ATOM 1995 C C . ARG A 1 257 ? -16.021 5.384 8.645 1.00 93.50 257 ARG A C 1
ATOM 1997 O O . ARG A 1 257 ? -15.874 4.474 7.830 1.00 93.50 257 ARG A O 1
ATOM 2004 N N . LEU A 1 258 ? -16.152 5.204 9.952 1.00 94.56 258 LEU A N 1
ATOM 2005 C CA . LEU A 1 258 ? -16.329 3.912 10.599 1.00 94.56 258 LEU A CA 1
ATOM 2006 C C . LEU A 1 258 ? -17.825 3.679 10.823 1.00 94.56 258 LEU A C 1
ATOM 2008 O O . LEU A 1 258 ? -18.480 4.486 11.482 1.00 94.56 258 LEU A O 1
ATOM 2012 N N . TYR A 1 259 ? -18.354 2.586 10.287 1.00 94.12 259 TYR A N 1
ATOM 2013 C CA . TYR A 1 259 ? -19.748 2.175 10.416 1.00 94.12 259 TYR A CA 1
ATOM 2014 C C . TYR A 1 259 ? -19.865 0.930 11.297 1.00 94.12 259 TYR A C 1
ATOM 2016 O O . TYR A 1 259 ? -19.086 -0.008 11.138 1.00 94.12 259 TYR A O 1
ATOM 2024 N N . SER A 1 260 ? -20.865 0.905 12.178 1.00 93.94 260 SER A N 1
ATOM 2025 C CA . SER A 1 260 ? -21.350 -0.316 12.830 1.00 93.94 260 SER A CA 1
ATOM 2026 C C . SER A 1 260 ? -22.288 -1.038 11.877 1.00 93.94 260 SER A C 1
ATOM 2028 O O . SER A 1 260 ? -23.214 -0.413 11.350 1.00 93.94 260 SER A O 1
ATOM 2030 N N . LEU A 1 261 ? -22.071 -2.336 11.692 1.00 92.62 261 LEU A N 1
ATOM 2031 C CA . LEU A 1 261 ? -22.918 -3.178 10.857 1.00 92.62 261 LEU A CA 1
ATOM 2032 C C . LEU A 1 261 ? -23.824 -4.055 11.732 1.00 92.62 261 LEU A C 1
ATOM 2034 O O . LEU A 1 261 ? -23.361 -4.542 12.766 1.00 92.62 261 LEU A O 1
ATOM 2038 N N . PRO A 1 262 ? -25.085 -4.286 11.334 1.00 90.75 262 PRO A N 1
ATOM 2039 C CA . PRO A 1 262 ? -25.917 -5.322 11.940 1.00 90.75 262 PRO A CA 1
ATOM 2040 C C . PRO A 1 262 ? -25.343 -6.731 11.730 1.00 90.75 262 PRO A C 1
ATOM 2042 O O . PRO A 1 262 ? -24.598 -6.976 10.772 1.00 90.75 262 PRO A O 1
ATOM 2045 N N . GLU A 1 263 ? -25.724 -7.665 12.602 1.00 84.50 263 GLU A N 1
ATOM 2046 C CA . GLU A 1 263 ? -25.425 -9.098 12.450 1.00 84.50 263 GLU A CA 1
ATOM 2047 C C . GLU A 1 263 ? -25.964 -9.629 11.107 1.00 84.50 263 GLU A C 1
ATOM 2049 O O . GLU A 1 263 ? -26.958 -9.118 10.589 1.00 84.50 263 GLU A O 1
ATOM 2054 N N . GLY A 1 264 ? -25.281 -10.596 10.486 1.00 80.94 264 GLY A N 1
ATOM 2055 C CA . GLY A 1 264 ? -25.661 -11.107 9.160 1.00 80.94 264 GLY A CA 1
ATOM 2056 C C . GLY A 1 264 ? -25.183 -10.273 7.964 1.00 80.94 264 GLY A C 1
ATOM 2057 O O . GLY A 1 264 ? -25.259 -10.724 6.819 1.00 80.94 264 GLY A O 1
ATOM 2058 N N . THR A 1 265 ? -24.649 -9.062 8.174 1.00 80.62 265 THR A N 1
ATOM 2059 C CA . THR A 1 265 ? -24.117 -8.255 7.061 1.00 80.62 265 THR A CA 1
ATOM 2060 C C . THR A 1 265 ? -22.898 -8.959 6.440 1.00 80.62 265 THR A C 1
ATOM 2062 O O . THR A 1 265 ? -21.914 -9.220 7.137 1.00 80.62 265 THR A O 1
ATOM 2065 N N . PHE A 1 266 ? -22.971 -9.230 5.128 1.00 74.56 266 PHE A N 1
ATOM 2066 C CA . PHE A 1 266 ? -21.988 -9.969 4.308 1.00 74.56 266 PHE A CA 1
ATOM 2067 C C . PHE A 1 266 ? -21.903 -11.493 4.531 1.00 74.56 266 PHE A C 1
ATOM 2069 O O . PHE A 1 266 ? -20.964 -12.112 4.047 1.00 74.56 266 PHE A O 1
ATOM 2076 N N . GLU A 1 267 ? -22.856 -12.111 5.236 1.00 68.69 267 GLU A N 1
ATOM 2077 C CA . GLU A 1 267 ? -22.888 -13.579 5.422 1.00 68.69 267 GLU A CA 1
ATOM 2078 C C . GLU A 1 267 ? -23.625 -14.306 4.279 1.00 68.69 267 GLU A C 1
ATOM 2080 O O . GLU A 1 267 ? -23.381 -15.481 4.037 1.00 68.69 267 GLU A O 1
ATOM 2085 N N . SER A 1 268 ? -24.471 -13.602 3.521 1.00 46.53 268 SER A N 1
ATOM 2086 C CA . SER A 1 268 ? -25.409 -14.189 2.550 1.00 46.53 268 SER A CA 1
ATOM 2087 C C . SER A 1 268 ? -24.804 -14.740 1.251 1.00 46.53 268 SER A C 1
ATOM 2089 O O . SER A 1 268 ? -25.537 -15.322 0.459 1.00 46.53 268 SER A O 1
ATOM 2091 N N . ASP A 1 269 ? -23.503 -14.565 1.012 1.00 44.47 269 ASP A N 1
ATOM 2092 C CA . ASP A 1 269 ? -22.889 -14.848 -0.296 1.00 44.47 269 ASP A CA 1
ATOM 2093 C C . ASP A 1 269 ? -21.990 -16.103 -0.286 1.00 44.47 269 ASP A C 1
ATOM 2095 O O . ASP A 1 269 ? -21.403 -16.450 -1.309 1.00 44.47 269 ASP A O 1
ATOM 2099 N N . GLN A 1 270 ? -21.874 -16.798 0.854 1.00 41.16 270 GLN A N 1
ATOM 2100 C CA . GLN A 1 270 ? -21.105 -18.048 0.961 1.00 41.16 270 GLN A CA 1
ATOM 2101 C C . GLN A 1 270 ? -21.943 -19.313 0.699 1.00 41.16 270 GLN A C 1
ATOM 2103 O O . GLN A 1 270 ? -21.369 -20.345 0.369 1.00 41.16 270 GLN A O 1
ATOM 2108 N N . GLU A 1 271 ? -23.277 -19.252 0.776 1.00 36.28 271 GLU A N 1
ATOM 2109 C CA . GLU A 1 271 ? -24.142 -20.445 0.670 1.00 36.28 271 GLU A CA 1
ATOM 2110 C C . GLU A 1 271 ? -24.645 -20.755 -0.754 1.00 36.28 271 GLU A C 1
ATOM 2112 O O . GLU A 1 271 ? -25.243 -21.802 -0.981 1.00 36.28 271 GLU A O 1
ATOM 2117 N N . SER A 1 272 ? -24.414 -19.893 -1.751 1.00 33.78 272 SER A N 1
ATOM 2118 C CA . SER A 1 272 ? -25.049 -20.038 -3.075 1.00 33.78 272 SER A CA 1
ATOM 2119 C C . SER A 1 272 ? -24.236 -20.800 -4.131 1.00 33.78 272 SER A C 1
ATOM 2121 O O . SER A 1 272 ? -24.612 -20.762 -5.301 1.00 33.78 272 SER A O 1
ATOM 2123 N N . ASN A 1 273 ? -23.122 -21.449 -3.774 1.00 35.31 273 ASN A N 1
ATOM 2124 C CA . ASN A 1 273 ? -22.217 -22.071 -4.757 1.00 35.31 273 ASN A CA 1
ATOM 2125 C C . ASN A 1 273 ? -22.211 -23.611 -4.779 1.00 35.31 273 ASN A C 1
ATOM 2127 O O . ASN A 1 273 ? -21.473 -24.172 -5.585 1.00 35.31 273 ASN A O 1
ATOM 2131 N N . ASP A 1 274 ? -23.037 -24.282 -3.966 1.00 40.28 274 ASP A N 1
ATOM 2132 C CA . ASP A 1 274 ? -22.971 -25.747 -3.807 1.00 40.28 274 ASP A CA 1
ATOM 2133 C C . ASP A 1 274 ? -24.183 -26.549 -4.316 1.00 40.28 274 ASP A C 1
ATOM 2135 O O . ASP A 1 274 ? -24.158 -27.775 -4.250 1.00 40.28 274 ASP A O 1
ATOM 2139 N N . GLU A 1 275 ? -25.212 -25.940 -4.916 1.00 42.75 275 GLU A N 1
ATOM 2140 C CA . GLU A 1 275 ? -26.345 -26.718 -5.446 1.00 42.75 275 GLU A CA 1
ATOM 2141 C C . GLU A 1 275 ? -26.896 -26.169 -6.768 1.00 42.75 275 GLU A C 1
ATOM 2143 O O . GLU A 1 275 ? -27.825 -25.366 -6.782 1.00 42.75 275 GLU A O 1
ATOM 2148 N N . GLN A 1 276 ? -26.344 -26.645 -7.892 1.00 36.94 276 GLN A N 1
ATOM 2149 C CA . GLN A 1 276 ? -27.117 -27.033 -9.086 1.00 36.94 276 GLN A CA 1
ATOM 2150 C C . GLN A 1 276 ? -26.196 -27.628 -10.160 1.00 36.94 276 GLN A C 1
ATOM 2152 O O . GLN A 1 276 ? -25.580 -26.933 -10.963 1.00 36.94 276 GLN A O 1
ATOM 2157 N N . GLY A 1 277 ? -26.115 -28.956 -10.166 1.00 35.66 277 GLY A N 1
ATOM 2158 C CA . GLY A 1 277 ? -25.411 -29.742 -11.176 1.00 35.66 277 GLY A CA 1
ATOM 2159 C C . GLY A 1 277 ? -25.998 -31.144 -11.274 1.00 35.66 277 GLY A C 1
ATOM 2160 O O . GLY A 1 277 ? -25.268 -32.128 -11.261 1.00 35.66 277 GLY A O 1
ATOM 2161 N N . GLY A 1 278 ? -27.325 -31.229 -11.292 1.00 41.81 278 GLY A N 1
ATOM 2162 C CA . GLY A 1 278 ? -28.058 -32.464 -11.496 1.00 41.81 278 GLY A CA 1
ATOM 2163 C C . GLY A 1 278 ? -29.383 -32.125 -12.144 1.00 41.81 278 GLY A C 1
ATOM 2164 O O . GLY A 1 278 ? -30.358 -31.907 -11.435 1.00 41.81 278 GLY A O 1
ATOM 2165 N N . ASP A 1 279 ? -29.397 -32.056 -13.473 1.00 36.81 279 ASP A N 1
ATOM 2166 C CA . ASP A 1 279 ? -30.629 -32.333 -14.190 1.00 36.81 279 ASP A CA 1
ATOM 2167 C C . ASP A 1 279 ? -30.369 -33.353 -15.296 1.00 36.81 279 ASP A C 1
ATOM 2169 O O . ASP A 1 279 ? -29.452 -33.244 -16.110 1.00 36.81 279 ASP A O 1
ATOM 2173 N N . SER 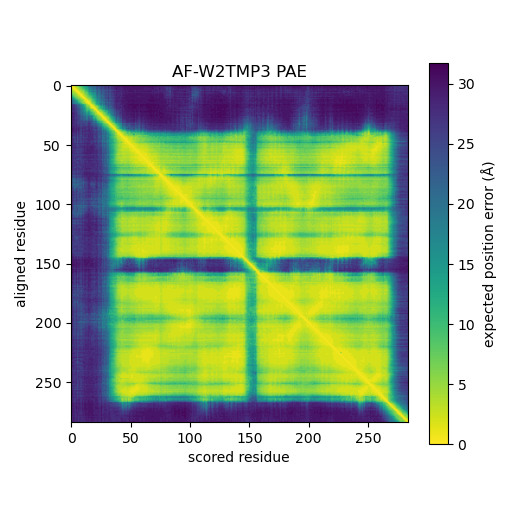A 1 280 ? -31.161 -34.400 -15.162 1.00 39.94 280 SER A N 1
ATOM 2174 C CA . SER A 1 280 ? -31.455 -35.530 -16.019 1.00 39.94 280 SER A CA 1
ATOM 2175 C C . SER A 1 280 ? -31.854 -35.102 -17.431 1.00 39.94 280 SER A C 1
ATOM 2177 O O . SER A 1 280 ? -32.829 -34.377 -17.603 1.00 39.94 280 SER A O 1
ATOM 2179 N N . ASP A 1 281 ? -31.165 -35.635 -18.440 1.00 35.84 281 ASP A N 1
ATOM 2180 C CA . ASP A 1 281 ? -31.692 -35.686 -19.805 1.00 35.84 281 ASP A CA 1
ATOM 2181 C C . ASP A 1 281 ? -32.706 -36.843 -19.892 1.00 35.84 281 ASP A C 1
ATOM 2183 O O . ASP A 1 281 ? -32.319 -37.995 -20.094 1.00 35.84 281 ASP A O 1
ATOM 2187 N N . ASP A 1 282 ? -33.992 -36.525 -19.716 1.00 41.28 282 ASP A N 1
ATOM 2188 C CA . ASP A 1 282 ? -35.128 -37.356 -20.139 1.00 41.28 282 ASP A CA 1
ATOM 2189 C C . ASP A 1 282 ? -35.753 -36.737 -21.410 1.00 41.28 282 ASP A C 1
ATOM 2191 O O . ASP A 1 282 ? -36.244 -35.609 -21.398 1.00 41.28 282 ASP A O 1
ATOM 2195 N N . ASP A 1 283 ? -35.685 -37.513 -22.496 1.00 41.03 283 ASP A N 1
ATOM 2196 C CA . ASP A 1 283 ? -36.568 -37.621 -23.669 1.00 41.03 283 ASP A CA 1
ATOM 2197 C C . ASP A 1 283 ? -37.246 -36.376 -24.292 1.00 41.03 283 ASP A C 1
ATOM 2199 O O . ASP A 1 283 ? -38.186 -35.795 -23.746 1.00 41.03 283 ASP A O 1
ATOM 2203 N N . ASN A 1 284 ? -36.924 -36.113 -25.572 1.00 36.78 284 ASN A N 1
ATOM 2204 C CA . ASN A 1 284 ? -37.749 -36.540 -26.731 1.00 36.78 284 ASN A CA 1
ATOM 2205 C C . ASN A 1 284 ? -37.261 -35.948 -28.068 1.00 36.78 284 ASN A C 1
ATOM 2207 O O . ASN A 1 284 ? -37.418 -34.722 -28.279 1.00 36.78 284 ASN A O 1
#

Radius of gyration: 24.38 Å; Cα contacts (8 Å, |Δi|>4): 268; chains: 1; bounding box: 57×65×65 Å

Nearest PDB structures (foldseek):
  5k4b-assembly2_B  TM=9.285E-01  e=6.237E-22  Nasonia vitripennis
  5k4b-assembly1_A  TM=9.323E-01  e=1.067E-21  Nasonia vitripennis
  5k4c-assembly1_A  TM=9.229E-01  e=1.067E-21  Nasonia vitripennis
  5k4d-assembly2_B  TM=9.313E-01  e=5.136E-20  Nasonia vitripennis
  8ppl-assembly1_Ix  TM=8.376E-01  e=5.332E-21  Homo sapiens

Secondary structure (DSSP, 8-state):
-PPPPPPPP-----TT--S-SSPPP---TTS------SS---SSPPPTTPEEEEEEEHHHHTT---TT-------TT------PPP-GGGGG-BTTB-EEPP----PPP---TTT-HHHHHHHHTTS-S----HHHHHHHHTGGG-------------HHHHHHHHSHHHHHHHHHHHHHTT-S-EEEEEEEEEETTEEEEEEEEEEEEE-HHHHHHHTT--HHHHHHHHHHHHHHHHTSPSSEEEEEE-SSSSEEEEEEE-TTTTTTTSSTTS----------

Mean predicted aligned error: 12.6 Å